Protein AF-A0A2S6G9I6-F1 (afdb_monomer)

Sequence (321 aa):
MTATALDRRDLEFQIREVLADSLLVHNRQTGDALEVIYAAADRMASQPLARAFSLVTRLYSDYVDALAWAREHYQPVSPQPDDEEQSLEPMIADPGVRRSLLSRKAMCEGGLALCLYGADLLTQKNEHPEADQQSEAESLFALLAPIMAGWPAQLFPGDEEAGQRARSSARDLLGRAIWRDQSRGLQRLMHCVQVDLQAAEAEPCQQWVLSLSETLQQAVKVTSSLGKSLVNGDQDQVLANAHNYLRLFGYIVIAWMWLRQANVAARALPGATSEADRDFYLGKLQAARYFFHWELPTVAQDLVLLRNQDDTCLAMQPEWF

Secondary structure (DSSP, 8-state):
-------HHHHHHIIIIIS-SSHHHHHTTT--HHHHHHHHHHHTTSHHHHHHHHHHHHHHHHHHHHHHHHHH-EEES-SS---SS--EEEGGGSHHHHHHHHHHHHHHHHHHHHHHHHHHHHHHHHH-SSHHHHHHHHHHHHHHHHHHHHTGGGG-TT-HHHHHHHHHHHHHIIIIITTHHHHHHHHHHHHHHHHHHHT--SHHHHHHHHHHHHHHHHHHHHHHHHHHHHHHT-HHHHHHTHHHHHHHHHHHHHHHHHHHHHHHHHHHGGG--SHHHHHHHHHHHHHHHHIIIIIGGGHHHHHHHHHHT--HHHH--GGG-

Solvent-accessible surface area (backbone atoms only — not comparable to full-atom values): 16971 Å² total; per-residue (Å²): 132,83,80,71,80,68,60,64,66,60,52,45,45,43,54,63,65,56,47,63,60,70,64,46,73,76,48,57,81,74,68,49,67,64,58,56,51,48,53,40,54,61,62,21,69,46,74,49,50,42,55,23,42,54,49,26,51,49,41,40,44,56,34,53,54,52,52,51,49,26,65,76,37,70,40,64,75,58,96,64,91,84,59,102,69,80,57,72,40,46,38,56,73,39,68,69,48,42,51,54,50,42,52,35,48,36,51,18,56,22,44,43,45,49,47,53,50,50,42,30,27,56,45,36,38,74,65,45,92,49,68,68,58,13,52,51,24,43,34,30,40,54,36,45,42,30,40,50,35,12,40,60,22,63,76,41,82,90,39,64,70,34,44,53,38,20,54,52,22,9,40,42,33,74,73,42,34,50,58,43,80,85,22,46,16,53,55,48,47,51,49,55,50,51,55,54,50,71,63,35,82,48,82,71,49,49,58,48,39,53,58,51,51,52,52,50,53,52,49,55,53,42,50,57,51,49,54,52,40,47,75,74,66,43,48,67,50,56,52,61,41,13,56,41,52,37,50,40,53,29,45,52,52,34,50,49,42,28,50,44,48,30,44,48,28,62,68,46,44,87,70,45,88,45,71,69,50,37,51,50,27,52,50,46,43,51,29,34,50,47,38,64,72,63,52,50,62,59,38,57,58,32,53,51,41,57,65,66,46,53,48,72,80,68,72,57,55,84,91,74,116

pLDDT: mean 88.02, std 14.88, range [29.58, 98.69]

Structure (mmCIF, N/CA/C/O backbone):
data_AF-A0A2S6G9I6-F1
#
_entry.id   AF-A0A2S6G9I6-F1
#
loop_
_atom_site.group_PDB
_atom_site.id
_atom_site.type_symbol
_atom_site.label_atom_id
_atom_site.label_alt_id
_atom_site.label_comp_id
_atom_site.label_asym_id
_atom_site.label_entity_id
_atom_site.label_seq_id
_atom_site.pdbx_PDB_ins_code
_atom_site.Cartn_x
_atom_site.Cartn_y
_atom_site.Cartn_z
_atom_site.occupancy
_atom_site.B_iso_or_equiv
_atom_site.auth_seq_id
_atom_site.auth_comp_id
_atom_site.auth_asym_id
_atom_site.auth_atom_id
_atom_site.pdbx_PDB_model_num
ATOM 1 N N . MET A 1 1 ? 23.320 14.579 5.818 1.00 33.19 1 MET A N 1
ATOM 2 C CA . MET A 1 1 ? 22.111 13.847 5.396 1.00 33.19 1 MET A CA 1
ATOM 3 C C . MET A 1 1 ? 22.198 13.715 3.892 1.00 33.19 1 MET A C 1
ATOM 5 O O . MET A 1 1 ? 22.029 14.708 3.200 1.00 33.19 1 MET A O 1
ATOM 9 N N . THR A 1 2 ? 22.632 12.553 3.411 1.00 29.58 2 THR A N 1
ATOM 10 C CA . THR A 1 2 ? 22.719 12.234 1.984 1.00 29.58 2 THR A CA 1
ATOM 11 C C .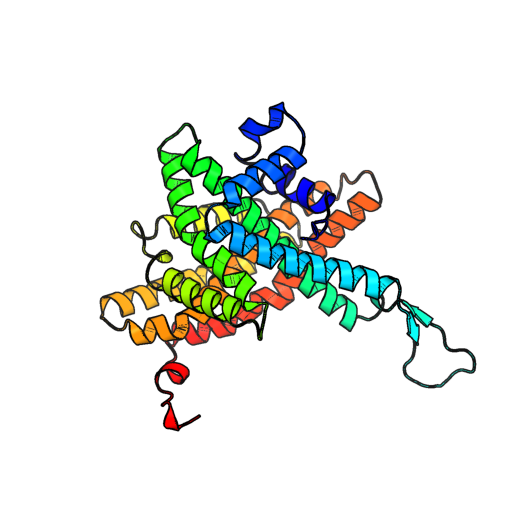 THR A 1 2 ? 21.327 12.374 1.384 1.00 29.58 2 THR A C 1
ATOM 13 O O . THR A 1 2 ? 20.411 11.659 1.778 1.00 29.58 2 THR A O 1
ATOM 16 N N . ALA A 1 3 ? 21.145 13.353 0.500 1.00 37.34 3 ALA A N 1
ATOM 17 C CA . ALA A 1 3 ? 19.953 13.444 -0.322 1.00 37.34 3 ALA A CA 1
ATOM 18 C C . ALA A 1 3 ? 19.967 12.225 -1.248 1.00 37.34 3 ALA A C 1
ATOM 20 O O . ALA A 1 3 ? 20.666 12.211 -2.259 1.00 37.34 3 ALA A O 1
ATOM 21 N N . THR A 1 4 ? 19.287 11.160 -0.837 1.00 53.06 4 THR A N 1
ATOM 22 C CA . THR A 1 4 ? 19.060 9.989 -1.673 1.00 53.06 4 THR A CA 1
ATOM 23 C C . THR A 1 4 ? 18.329 10.458 -2.924 1.00 53.06 4 THR A C 1
ATOM 25 O O . THR A 1 4 ? 17.243 11.035 -2.826 1.00 53.06 4 THR A O 1
ATOM 28 N N . ALA A 1 5 ? 18.938 10.272 -4.093 1.00 63.31 5 ALA A N 1
ATOM 29 C CA . ALA A 1 5 ? 18.341 10.664 -5.358 1.00 63.31 5 ALA A CA 1
ATOM 30 C C . ALA A 1 5 ? 17.182 9.707 -5.666 1.00 63.31 5 ALA A C 1
ATOM 32 O O . ALA A 1 5 ? 17.379 8.638 -6.237 1.00 63.31 5 ALA A O 1
ATOM 33 N N . LEU A 1 6 ? 15.972 10.080 -5.240 1.00 77.12 6 LEU A N 1
ATOM 34 C CA . LEU A 1 6 ? 14.741 9.533 -5.803 1.00 77.12 6 LEU A CA 1
ATOM 35 C C . LEU A 1 6 ? 14.839 9.595 -7.330 1.00 77.12 6 LEU A C 1
ATOM 37 O O . LEU A 1 6 ? 15.365 10.570 -7.877 1.00 77.12 6 LEU A O 1
ATOM 41 N N . ASP A 1 7 ? 14.332 8.572 -8.014 1.00 82.06 7 ASP A N 1
ATOM 42 C CA . ASP A 1 7 ? 14.335 8.583 -9.469 1.00 82.06 7 ASP A CA 1
ATOM 43 C C . ASP A 1 7 ? 13.488 9.768 -9.958 1.00 82.06 7 ASP A C 1
ATOM 45 O O . ASP A 1 7 ? 12.280 9.857 -9.720 1.00 82.06 7 ASP A O 1
ATOM 49 N N . ARG A 1 8 ? 14.154 10.732 -10.603 1.00 81.88 8 ARG A N 1
ATOM 50 C CA . ARG A 1 8 ? 13.527 11.977 -11.058 1.00 81.88 8 ARG A CA 1
ATOM 51 C C . ARG A 1 8 ? 12.368 11.700 -12.008 1.00 81.88 8 ARG A C 1
ATOM 53 O O . ARG A 1 8 ? 11.360 12.398 -11.958 1.00 81.88 8 ARG A O 1
ATOM 60 N N . ARG A 1 9 ? 12.521 10.700 -12.871 1.00 84.50 9 ARG A N 1
ATOM 61 C CA . ARG A 1 9 ? 11.520 10.345 -13.868 1.00 84.50 9 ARG A CA 1
ATOM 62 C C . ARG A 1 9 ? 10.289 9.738 -13.203 1.00 84.50 9 ARG A C 1
ATOM 64 O O . ARG A 1 9 ? 9.175 10.083 -13.583 1.00 84.50 9 ARG A O 1
ATOM 71 N N . ASP A 1 10 ? 10.477 8.887 -12.199 1.00 84.06 10 ASP A N 1
ATOM 72 C CA . ASP A 1 10 ? 9.374 8.371 -11.389 1.00 84.06 10 ASP A CA 1
ATOM 73 C C . ASP A 1 10 ? 8.627 9.501 -10.665 1.00 84.06 10 ASP A C 1
ATOM 75 O O . ASP A 1 10 ? 7.405 9.590 -10.745 1.00 84.06 10 ASP A O 1
ATOM 79 N N . LEU A 1 11 ? 9.352 10.423 -10.028 1.00 82.38 11 LEU A N 1
ATOM 80 C CA . LEU A 1 11 ? 8.748 11.591 -9.380 1.00 82.38 11 LEU A CA 1
ATOM 81 C C . LEU A 1 11 ? 7.944 12.458 -10.355 1.00 82.38 11 LEU A C 1
ATOM 83 O O . LEU A 1 11 ? 6.811 12.832 -10.053 1.00 82.38 11 LEU A O 1
ATOM 87 N N . GLU A 1 12 ? 8.513 12.771 -11.521 1.00 81.50 12 GLU A N 1
ATOM 88 C CA . GLU A 1 12 ? 7.834 13.547 -12.561 1.00 81.50 12 GLU A CA 1
ATOM 89 C C . GLU A 1 12 ? 6.567 12.835 -13.048 1.00 81.50 12 GLU A C 1
ATOM 91 O O . GLU A 1 12 ? 5.519 13.475 -13.131 1.00 81.50 12 GLU A O 1
ATOM 96 N N . PHE A 1 13 ? 6.629 11.522 -13.281 1.00 85.25 13 PHE A N 1
ATOM 97 C CA . PHE A 1 13 ? 5.478 10.701 -13.654 1.00 85.25 13 PHE A CA 1
ATOM 98 C C . PHE A 1 13 ? 4.374 10.726 -12.585 1.00 85.25 13 PHE A C 1
ATOM 100 O O . PHE A 1 13 ? 3.214 11.011 -12.888 1.00 85.25 13 PHE A O 1
ATOM 107 N N . GLN A 1 14 ? 4.725 10.484 -11.319 1.00 82.81 14 GLN A N 1
ATOM 108 C CA . GLN A 1 14 ? 3.767 10.466 -10.209 1.00 82.81 14 GLN A CA 1
ATOM 109 C C . GLN A 1 14 ? 3.071 11.818 -10.051 1.00 82.81 14 GLN A C 1
ATOM 1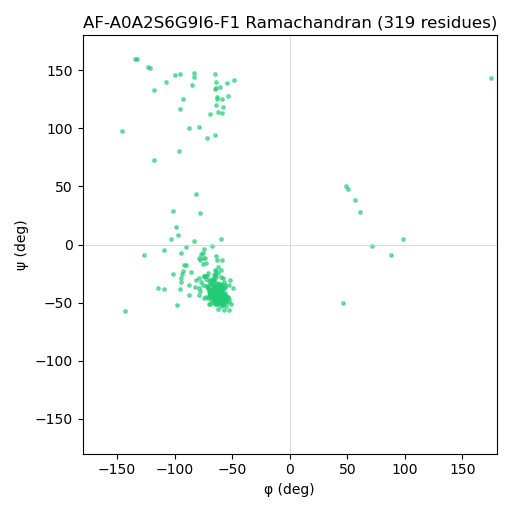11 O O . GLN A 1 14 ? 1.848 11.894 -9.956 1.00 82.81 14 GLN A O 1
ATOM 116 N N . ILE A 1 15 ? 3.851 12.898 -10.045 1.00 77.50 15 ILE A N 1
ATOM 117 C CA . ILE A 1 15 ? 3.332 14.245 -9.825 1.00 77.50 15 ILE A CA 1
ATOM 118 C C . ILE A 1 15 ? 2.479 14.685 -11.016 1.00 77.50 15 ILE A C 1
ATOM 120 O O . ILE A 1 15 ? 1.355 15.136 -10.819 1.00 77.50 15 ILE A O 1
ATOM 124 N N . ARG A 1 16 ? 2.997 14.565 -12.246 1.00 75.62 16 ARG A N 1
ATOM 125 C CA . ARG A 1 16 ? 2.382 15.161 -13.444 1.00 75.62 16 ARG A CA 1
ATOM 126 C C . ARG A 1 16 ? 1.255 14.339 -14.034 1.00 75.62 16 ARG A C 1
ATOM 128 O O . ARG A 1 16 ? 0.301 14.924 -14.540 1.00 75.62 16 ARG A O 1
ATOM 135 N N . GLU A 1 17 ? 1.375 13.020 -13.997 1.00 79.56 17 GLU A N 1
ATOM 136 C CA . GLU A 1 17 ? 0.481 12.140 -14.745 1.00 79.56 17 GLU A CA 1
ATOM 137 C C . GLU A 1 17 ? -0.471 11.369 -13.823 1.00 79.56 17 GLU A C 1
ATOM 139 O O . GLU A 1 17 ? -1.645 11.214 -14.150 1.00 79.56 17 GLU A O 1
ATOM 144 N N . VAL A 1 18 ? -0.001 10.921 -12.653 1.00 77.56 18 VAL A N 1
ATOM 145 C CA . VAL A 1 18 ? -0.791 10.076 -11.733 1.00 77.56 18 VAL A CA 1
ATOM 146 C C . VAL A 1 18 ? -1.647 10.903 -10.772 1.00 77.56 18 VAL A C 1
ATOM 148 O O . VAL A 1 18 ? -2.817 10.588 -10.533 1.00 77.56 18 VAL A O 1
ATOM 151 N N . LEU A 1 19 ? -1.073 11.968 -10.215 1.00 74.25 19 LEU A N 1
ATOM 152 C CA . LEU A 1 19 ? -1.693 12.846 -9.221 1.00 74.25 19 LEU A CA 1
ATOM 153 C C . LEU A 1 19 ? -2.202 14.152 -9.837 1.00 74.25 19 LEU A C 1
ATOM 155 O O . LEU A 1 19 ? -2.243 15.163 -9.155 1.00 74.25 19 LEU A O 1
ATOM 159 N N . ALA A 1 20 ? -2.578 14.140 -11.118 1.00 58.41 20 ALA A N 1
ATOM 160 C CA . ALA A 1 20 ? -2.858 15.322 -11.940 1.00 58.41 20 ALA A CA 1
ATOM 161 C C . ALA A 1 20 ? -3.988 16.273 -11.452 1.00 58.41 20 ALA A C 1
ATOM 163 O O . ALA A 1 20 ? -4.275 17.263 -12.137 1.00 58.41 20 ALA A O 1
ATOM 164 N N . ASP A 1 21 ? -4.572 16.030 -10.276 1.00 57.38 21 ASP A N 1
ATOM 165 C CA . ASP A 1 21 ? -5.510 16.912 -9.582 1.00 57.38 21 ASP A CA 1
ATOM 166 C C . ASP A 1 21 ? -4.806 17.801 -8.537 1.00 57.38 21 ASP A C 1
ATOM 168 O O . ASP A 1 21 ? -3.801 17.427 -7.943 1.00 57.38 21 ASP A O 1
ATOM 172 N N . SER A 1 22 ? -5.336 19.021 -8.375 1.00 51.94 22 SER A N 1
ATOM 173 C CA . SER A 1 22 ? -5.012 20.089 -7.397 1.00 51.94 22 SER A CA 1
ATOM 174 C C . SER A 1 22 ? -3.550 20.487 -7.115 1.00 51.94 22 SER A C 1
ATOM 176 O O . SER A 1 22 ? -3.273 21.684 -7.227 1.00 51.94 22 SER A O 1
ATOM 178 N N . LEU A 1 23 ? -2.601 19.586 -6.820 1.00 46.94 23 LEU A N 1
ATOM 179 C CA . LEU A 1 23 ? -1.172 19.903 -6.584 1.00 46.94 23 LEU A CA 1
ATOM 180 C C . LEU A 1 23 ? -0.564 20.745 -7.708 1.00 46.94 23 LEU A C 1
ATOM 182 O O . LEU A 1 23 ? 0.348 21.544 -7.491 1.00 46.94 23 LEU A O 1
ATOM 186 N N . LEU A 1 24 ? -1.080 20.554 -8.921 1.00 43.50 24 LEU A N 1
ATOM 187 C CA . LEU A 1 24 ? -0.563 21.144 -10.145 1.00 43.50 24 LEU A CA 1
ATOM 188 C C . LEU A 1 24 ? -1.442 22.235 -10.743 1.00 43.50 24 LEU A C 1
ATOM 190 O O . LEU A 1 24 ? -1.030 22.834 -11.729 1.00 43.50 24 LEU A O 1
ATOM 194 N N . VAL A 1 25 ? -2.631 22.534 -10.213 1.00 45.03 25 VAL A N 1
ATOM 195 C CA . VAL A 1 25 ? -3.428 23.641 -10.779 1.00 45.03 25 VAL A CA 1
ATOM 196 C C . VAL A 1 25 ? -2.779 24.991 -10.443 1.00 45.03 25 VAL A C 1
ATOM 198 O O . VAL A 1 25 ? -2.747 25.870 -11.298 1.00 45.03 25 VAL A O 1
ATOM 201 N N . HIS A 1 26 ? -2.179 25.131 -9.254 1.00 43.16 26 HIS A N 1
ATOM 202 C CA . HIS A 1 26 ? -1.449 26.347 -8.860 1.00 43.16 26 HIS A CA 1
ATOM 203 C C . HIS A 1 26 ? 0.034 26.347 -9.285 1.00 43.16 26 HIS A C 1
ATOM 205 O O . HIS A 1 26 ? 0.538 27.386 -9.698 1.00 43.16 26 HIS A O 1
ATOM 211 N N . ASN A 1 27 ? 0.720 25.195 -9.290 1.00 42.16 27 ASN A N 1
ATOM 212 C CA . ASN A 1 27 ? 2.141 25.103 -9.684 1.00 42.16 27 ASN A CA 1
ATOM 213 C C . ASN A 1 27 ? 2.388 24.843 -11.186 1.00 42.16 27 ASN A C 1
ATOM 215 O O . ASN A 1 27 ? 3.532 24.833 -11.636 1.00 42.16 27 ASN A O 1
ATOM 219 N N . ARG A 1 28 ? 1.341 24.683 -12.012 1.00 41.25 28 ARG A N 1
ATOM 220 C CA . ARG A 1 28 ? 1.494 24.627 -13.481 1.00 41.25 28 ARG A CA 1
ATOM 221 C C . ARG A 1 28 ? 2.123 25.895 -14.067 1.00 41.25 28 ARG A C 1
ATOM 223 O O . ARG A 1 28 ? 2.662 25.829 -15.166 1.00 41.25 28 ARG A O 1
ATOM 230 N N . GLN A 1 29 ? 2.049 27.028 -13.363 1.00 42.31 29 GLN A N 1
ATOM 231 C CA . GLN A 1 29 ? 2.603 28.295 -13.843 1.00 42.31 29 GLN A CA 1
ATOM 232 C C . GLN A 1 29 ? 4.137 28.363 -13.771 1.00 42.31 29 GLN A C 1
ATOM 234 O O . GLN A 1 29 ? 4.722 29.058 -14.597 1.00 42.31 29 GLN A O 1
ATOM 239 N N . THR A 1 30 ? 4.796 27.639 -12.855 1.00 46.88 30 THR A N 1
ATOM 240 C CA . THR A 1 30 ? 6.270 27.624 -12.761 1.00 46.88 30 THR A CA 1
ATOM 241 C C . THR A 1 30 ? 6.914 26.479 -13.540 1.00 46.88 30 THR A C 1
ATOM 243 O O . THR A 1 30 ? 8.043 26.610 -14.004 1.00 46.88 30 THR A O 1
ATOM 246 N N . GLY A 1 31 ? 6.191 25.377 -13.767 1.00 46.41 31 GLY A N 1
ATOM 247 C CA . GLY A 1 31 ? 6.611 24.304 -14.676 1.00 46.41 31 GLY A CA 1
ATOM 248 C C . GLY A 1 31 ? 7.779 23.436 -14.185 1.00 46.41 31 GLY A C 1
ATOM 249 O O . GLY A 1 31 ? 8.125 22.468 -14.867 1.00 46.41 31 GLY A O 1
ATOM 250 N N . ASP A 1 32 ? 8.354 23.710 -13.011 1.00 54.59 32 ASP A N 1
ATOM 251 C CA . ASP A 1 32 ? 9.445 22.919 -12.443 1.00 54.59 32 ASP A CA 1
ATOM 252 C C . ASP A 1 32 ? 8.909 21.860 -11.469 1.00 54.59 32 ASP A C 1
ATOM 254 O O . ASP A 1 32 ? 8.321 22.158 -10.429 1.00 54.59 32 ASP A O 1
ATOM 258 N N . ALA A 1 33 ? 9.116 20.585 -11.808 1.00 47.22 33 ALA A N 1
ATOM 259 C CA . ALA A 1 33 ? 8.760 19.471 -10.934 1.00 47.22 33 ALA A CA 1
ATOM 260 C C . ALA A 1 33 ? 9.505 19.541 -9.589 1.00 47.22 33 ALA A C 1
ATOM 262 O O . ALA A 1 33 ? 8.971 19.087 -8.578 1.00 47.22 33 ALA A O 1
ATOM 263 N N . LEU A 1 34 ? 10.696 20.153 -9.556 1.00 49.09 34 LEU A N 1
ATOM 264 C CA . LEU A 1 34 ? 11.479 20.332 -8.336 1.00 49.09 34 LEU A CA 1
ATOM 265 C C . LEU A 1 34 ? 10.815 21.299 -7.355 1.00 49.09 34 LEU A C 1
ATOM 267 O O . LEU A 1 34 ? 10.809 21.009 -6.166 1.00 49.09 34 LEU A O 1
ATOM 271 N N . GLU A 1 35 ? 10.190 22.387 -7.811 1.00 54.81 35 GLU A N 1
ATOM 272 C CA . GLU A 1 35 ? 9.448 23.290 -6.917 1.00 54.81 35 GLU A CA 1
ATOM 273 C C . GLU A 1 35 ? 8.229 22.609 -6.294 1.00 54.81 35 GLU A C 1
ATOM 275 O O . GLU A 1 35 ? 7.942 22.818 -5.119 1.00 54.81 35 GLU A O 1
ATOM 280 N N . VAL A 1 36 ? 7.542 21.740 -7.041 1.00 52.75 36 VAL A N 1
ATOM 281 C CA . VAL A 1 36 ? 6.433 20.935 -6.505 1.00 52.75 36 VAL A CA 1
ATOM 282 C C . VAL A 1 36 ? 6.943 19.943 -5.462 1.00 52.75 36 VAL A C 1
ATOM 284 O O . VAL A 1 36 ? 6.310 19.777 -4.422 1.00 52.75 36 VAL A O 1
ATOM 287 N N . ILE A 1 37 ? 8.103 19.326 -5.704 1.00 51.91 37 ILE A N 1
ATOM 288 C CA . ILE A 1 37 ? 8.776 18.441 -4.745 1.00 51.91 37 ILE A CA 1
ATOM 289 C C . ILE A 1 37 ? 9.200 19.219 -3.491 1.00 51.91 37 ILE A C 1
ATOM 291 O O . ILE A 1 37 ? 8.984 18.723 -2.390 1.00 51.91 37 ILE A O 1
ATOM 295 N N . TYR A 1 38 ? 9.744 20.433 -3.624 1.00 53.56 38 TYR A N 1
ATOM 296 C CA . TYR A 1 38 ? 10.130 21.280 -2.490 1.00 53.56 38 TYR A CA 1
ATOM 297 C C . TYR A 1 38 ? 8.919 21.808 -1.716 1.00 53.56 38 TYR A C 1
ATOM 299 O O . TYR A 1 38 ? 8.917 21.741 -0.494 1.00 53.56 38 TYR A O 1
ATOM 307 N N . ALA A 1 39 ? 7.855 22.243 -2.392 1.00 57.50 39 ALA A N 1
ATOM 308 C CA . ALA A 1 39 ? 6.608 22.651 -1.747 1.00 57.50 39 ALA A CA 1
ATOM 309 C C . ALA A 1 39 ? 5.927 21.467 -1.042 1.00 57.50 39 ALA A C 1
ATOM 311 O O . ALA A 1 39 ? 5.408 21.610 0.066 1.00 57.50 39 ALA A O 1
ATOM 312 N N . ALA A 1 40 ? 5.957 20.276 -1.651 1.00 55.44 40 ALA A N 1
ATOM 313 C CA . ALA A 1 40 ? 5.526 19.045 -1.002 1.00 55.44 40 ALA A CA 1
ATOM 314 C C . ALA A 1 40 ? 6.410 18.730 0.215 1.00 55.44 40 ALA A C 1
ATOM 316 O O . ALA A 1 40 ? 5.866 18.433 1.272 1.00 55.44 40 ALA A O 1
ATOM 317 N N . ALA A 1 41 ? 7.734 18.868 0.112 1.00 53.72 41 ALA A N 1
ATOM 318 C CA . ALA A 1 41 ? 8.679 18.662 1.210 1.00 53.72 41 ALA A CA 1
ATOM 319 C C . ALA A 1 41 ? 8.505 19.669 2.367 1.00 53.72 41 ALA A C 1
ATOM 321 O O . ALA A 1 41 ? 8.555 19.272 3.530 1.00 53.72 41 ALA A O 1
ATOM 322 N N . ASP A 1 42 ? 8.213 20.939 2.085 1.00 55.62 42 ASP A N 1
ATOM 323 C CA . ASP A 1 42 ? 7.888 21.946 3.105 1.00 55.62 42 ASP A CA 1
ATOM 324 C C . ASP A 1 42 ? 6.555 21.623 3.797 1.00 55.62 42 ASP A C 1
ATOM 326 O O . ASP A 1 42 ? 6.438 21.689 5.022 1.00 55.62 42 ASP A O 1
ATOM 330 N N . ARG A 1 43 ? 5.544 21.171 3.043 1.00 58.28 43 ARG A N 1
ATOM 331 C CA . ARG A 1 43 ? 4.247 20.714 3.587 1.00 58.28 43 ARG A CA 1
ATOM 332 C C . ARG A 1 43 ? 4.359 19.380 4.341 1.00 58.28 43 ARG A C 1
ATOM 334 O O . ARG A 1 43 ? 3.580 19.111 5.265 1.00 58.28 43 ARG A O 1
ATOM 341 N N . MET A 1 44 ? 5.367 18.566 4.017 1.00 58.56 44 MET A N 1
ATOM 342 C CA . MET A 1 44 ? 5.742 17.367 4.768 1.00 58.56 44 MET A CA 1
ATOM 343 C C . MET A 1 44 ? 6.222 17.693 6.187 1.00 58.56 44 MET A C 1
ATOM 345 O O . MET A 1 44 ? 6.261 16.779 7.000 1.00 58.56 44 MET A O 1
ATOM 349 N N . ALA A 1 45 ? 6.458 18.960 6.558 1.00 42.88 45 ALA A N 1
ATOM 350 C CA . ALA A 1 45 ? 6.732 19.363 7.942 1.00 42.88 45 ALA A CA 1
ATOM 351 C C . ALA A 1 45 ? 5.609 19.009 8.947 1.00 42.88 45 ALA A C 1
ATOM 353 O O . ALA A 1 45 ? 5.837 19.019 10.161 1.00 42.88 45 ALA A O 1
ATOM 354 N N . SER A 1 46 ? 4.405 18.640 8.485 1.00 55.47 46 SER A N 1
ATOM 355 C CA . SER A 1 46 ? 3.430 17.959 9.346 1.00 55.47 46 SER A CA 1
ATOM 356 C C . SER A 1 46 ? 3.975 16.592 9.807 1.00 55.47 46 SER A C 1
ATOM 358 O O . SER A 1 46 ? 4.357 15.747 8.999 1.00 55.47 46 SER A O 1
ATOM 360 N N . GLN A 1 47 ? 4.015 16.352 11.127 1.00 63.41 47 GLN A N 1
ATOM 361 C CA . GLN A 1 47 ? 4.751 15.217 11.718 1.00 63.41 47 GLN A CA 1
ATOM 362 C C . GLN A 1 47 ? 4.486 13.829 11.087 1.00 63.41 47 GLN A C 1
ATOM 364 O O . GLN A 1 47 ? 5.442 13.057 10.995 1.00 63.41 47 GLN A O 1
ATOM 369 N N . PRO A 1 48 ? 3.259 13.460 10.657 1.00 66.19 48 PRO A N 1
ATOM 370 C CA . PRO A 1 48 ? 3.016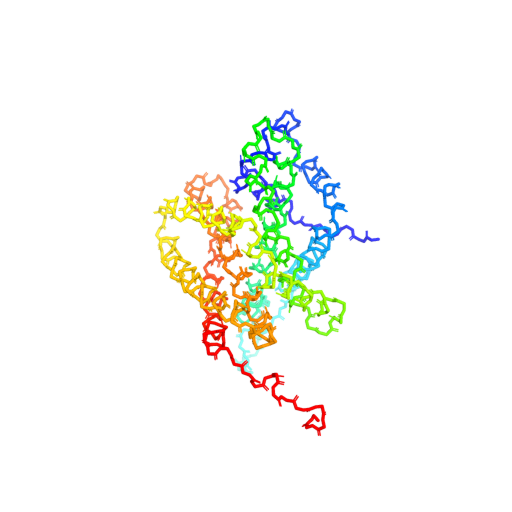 12.151 10.048 1.00 66.19 48 PRO A CA 1
ATOM 371 C C . PRO A 1 48 ? 3.639 11.999 8.655 1.00 66.19 48 PRO A C 1
ATOM 373 O O . PRO A 1 48 ? 4.178 10.936 8.351 1.00 66.19 48 PRO A O 1
ATOM 376 N N . LEU A 1 49 ? 3.596 13.046 7.821 1.00 75.31 49 LEU A N 1
ATOM 377 C CA . LEU A 1 49 ? 3.979 12.948 6.412 1.00 75.31 49 LEU A CA 1
ATOM 378 C C . LEU A 1 49 ? 5.502 12.960 6.229 1.00 75.31 49 LEU A C 1
ATOM 380 O O . LEU A 1 49 ? 6.015 12.103 5.518 1.00 75.31 49 LEU A O 1
ATOM 384 N N . ALA A 1 50 ? 6.245 13.825 6.933 1.00 76.75 50 ALA A N 1
ATOM 385 C CA . ALA A 1 50 ? 7.718 13.780 6.930 1.00 76.75 50 ALA A CA 1
ATOM 386 C C . ALA A 1 50 ? 8.253 12.415 7.371 1.00 76.75 50 ALA A C 1
ATOM 388 O O . ALA A 1 50 ? 9.206 11.884 6.801 1.00 76.75 50 ALA A O 1
ATOM 389 N N . ARG A 1 51 ? 7.632 11.836 8.401 1.00 76.75 51 ARG A N 1
ATOM 390 C CA . ARG A 1 51 ? 8.016 10.530 8.943 1.00 76.75 51 ARG A CA 1
ATOM 391 C C . ARG A 1 51 ? 7.740 9.398 7.960 1.00 76.75 51 ARG A C 1
ATOM 393 O O . ARG A 1 51 ? 8.599 8.537 7.794 1.00 76.75 51 ARG A O 1
ATOM 400 N N . ALA A 1 52 ? 6.571 9.408 7.321 1.00 84.88 52 ALA A N 1
ATOM 401 C CA . ALA A 1 52 ? 6.224 8.465 6.263 1.00 84.88 52 ALA A CA 1
ATOM 402 C C . ALA A 1 52 ? 7.192 8.583 5.079 1.00 84.88 52 ALA A C 1
ATOM 404 O O . ALA A 1 52 ? 7.775 7.589 4.648 1.00 84.88 52 ALA A O 1
ATOM 405 N N . PHE A 1 53 ? 7.431 9.811 4.619 1.00 86.81 53 PHE A N 1
ATOM 406 C CA . PHE A 1 53 ? 8.313 10.098 3.497 1.00 86.81 53 PHE A CA 1
ATOM 407 C C . PHE A 1 53 ? 9.747 9.631 3.761 1.00 86.81 53 PHE A C 1
ATOM 409 O O . PHE A 1 53 ? 10.319 8.956 2.917 1.00 86.81 53 PHE A O 1
ATOM 416 N N . SER A 1 54 ? 10.291 9.884 4.955 1.00 85.31 54 SER A N 1
ATOM 417 C CA . SER A 1 54 ? 11.626 9.411 5.359 1.00 85.31 54 SER A CA 1
ATOM 418 C C . SER A 1 54 ? 11.776 7.881 5.316 1.00 85.31 54 SER A C 1
ATOM 420 O O . SER A 1 54 ? 12.801 7.351 4.890 1.00 85.31 54 SER A O 1
ATOM 422 N N . LEU A 1 55 ? 10.743 7.139 5.727 1.00 90.25 55 LEU A N 1
ATOM 423 C CA . LEU A 1 55 ? 10.749 5.676 5.645 1.00 90.25 55 LEU A CA 1
ATOM 424 C C . LEU A 1 55 ? 10.676 5.194 4.191 1.00 90.25 55 LEU A C 1
ATOM 426 O O . LEU A 1 55 ? 11.388 4.272 3.806 1.00 90.25 55 LEU A O 1
ATOM 430 N N . VAL A 1 56 ? 9.846 5.836 3.372 1.00 91.50 56 VAL A N 1
ATOM 431 C CA . VAL A 1 56 ? 9.711 5.503 1.950 1.00 91.50 56 VAL A CA 1
ATOM 432 C C . VAL A 1 56 ? 10.987 5.824 1.168 1.00 91.50 56 VAL A C 1
ATOM 434 O O . VAL A 1 56 ? 11.397 5.020 0.336 1.00 91.50 56 VAL A O 1
ATOM 437 N N . THR A 1 57 ? 11.656 6.947 1.440 1.00 88.44 57 THR A N 1
ATOM 438 C CA . THR A 1 57 ? 12.919 7.300 0.771 1.00 88.44 57 THR A CA 1
ATOM 439 C C . THR A 1 57 ? 14.046 6.340 1.136 1.00 88.44 57 THR A C 1
ATOM 441 O O . THR A 1 57 ? 14.846 6.008 0.265 1.00 88.44 57 THR A O 1
ATOM 444 N N . ARG A 1 58 ? 14.075 5.824 2.374 1.00 90.62 58 ARG A N 1
ATOM 445 C CA . ARG A 1 58 ? 14.949 4.701 2.757 1.00 90.62 58 ARG A CA 1
ATOM 446 C C . ARG A 1 58 ? 14.683 3.460 1.899 1.00 90.62 58 ARG A C 1
ATOM 448 O O . ARG A 1 58 ? 15.616 2.965 1.280 1.00 90.62 58 ARG A O 1
ATOM 455 N N . LEU A 1 59 ? 13.421 3.018 1.782 1.00 92.25 59 LEU A N 1
ATOM 456 C CA . LEU A 1 59 ? 13.056 1.879 0.915 1.00 92.25 59 LEU A CA 1
ATOM 457 C C . LEU A 1 59 ? 13.475 2.110 -0.543 1.00 92.25 59 LEU A C 1
ATOM 459 O O . LEU A 1 59 ? 13.885 1.179 -1.233 1.00 92.25 59 LEU A O 1
ATOM 463 N N . TYR A 1 60 ? 13.356 3.352 -1.016 1.00 92.62 60 TYR A N 1
ATOM 464 C CA . TYR A 1 60 ? 13.752 3.730 -2.367 1.00 92.62 60 TYR A CA 1
ATOM 465 C C . TYR A 1 60 ? 15.273 3.668 -2.554 1.00 92.62 60 TYR A C 1
ATOM 467 O O . TYR A 1 60 ? 15.725 3.140 -3.567 1.00 92.62 60 TYR A O 1
ATOM 475 N N . SER A 1 61 ? 16.052 4.145 -1.575 1.00 89.88 61 SER A N 1
ATOM 476 C CA . SER A 1 61 ? 17.517 4.001 -1.559 1.00 89.88 61 SER A CA 1
ATOM 477 C C . SER A 1 61 ? 17.906 2.535 -1.673 1.00 89.88 61 SER A C 1
ATOM 479 O O . SER A 1 61 ? 18.617 2.156 -2.597 1.00 89.88 61 SER A O 1
ATOM 481 N N . ASP A 1 62 ? 17.348 1.703 -0.790 1.00 92.44 62 ASP A N 1
ATOM 482 C CA . ASP A 1 62 ? 17.653 0.276 -0.729 1.00 92.44 62 ASP A CA 1
ATOM 483 C C . ASP A 1 62 ? 17.314 -0.428 -2.053 1.00 92.44 62 ASP A C 1
ATOM 485 O O . ASP A 1 62 ? 18.012 -1.349 -2.476 1.00 92.44 62 ASP A O 1
ATOM 489 N N . TYR A 1 63 ? 16.242 -0.003 -2.729 1.00 95.31 63 TYR A N 1
ATOM 490 C CA . TYR A 1 63 ? 15.883 -0.497 -4.057 1.00 95.31 63 TYR A CA 1
ATOM 491 C C . TYR A 1 63 ? 16.910 -0.104 -5.125 1.00 95.31 63 TYR A C 1
ATOM 493 O O . TYR A 1 63 ? 17.344 -0.970 -5.886 1.00 95.31 63 TYR A O 1
ATOM 501 N N . VAL A 1 64 ? 17.281 1.176 -5.195 1.00 92.69 64 VAL A N 1
ATOM 502 C CA . VAL A 1 64 ? 18.231 1.689 -6.194 1.00 92.69 64 VAL A CA 1
ATOM 503 C C . VAL A 1 64 ? 19.599 1.035 -6.014 1.00 92.69 64 VAL A C 1
ATOM 505 O O . VAL A 1 64 ? 20.168 0.548 -6.993 1.00 92.69 64 VAL A O 1
ATOM 508 N N . ASP A 1 65 ? 20.074 0.934 -4.773 1.00 93.56 65 ASP A N 1
ATOM 509 C CA . ASP A 1 65 ? 21.351 0.304 -4.440 1.00 93.56 65 ASP A CA 1
ATOM 510 C C . ASP A 1 65 ? 21.336 -1.193 -4.792 1.00 93.56 65 ASP A C 1
ATOM 512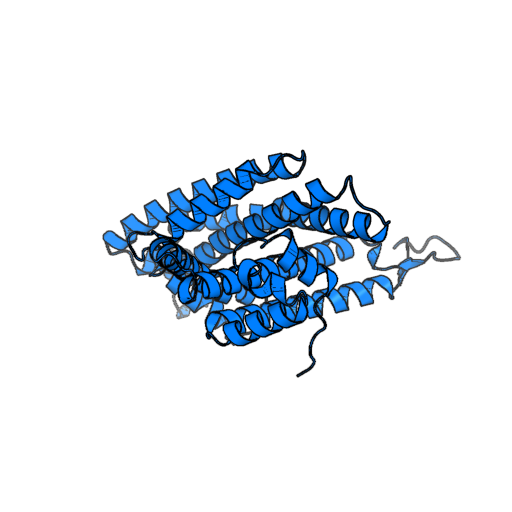 O O . ASP A 1 65 ? 22.255 -1.696 -5.442 1.00 93.56 65 ASP A O 1
ATOM 516 N N . ALA A 1 66 ? 20.256 -1.912 -4.457 1.00 95.50 66 ALA A N 1
ATOM 517 C CA . ALA A 1 66 ? 20.107 -3.324 -4.816 1.00 95.50 66 ALA A CA 1
ATOM 518 C C . ALA A 1 66 ? 20.016 -3.544 -6.336 1.00 95.50 66 ALA A C 1
ATOM 520 O O . ALA A 1 66 ? 20.540 -4.534 -6.850 1.00 95.50 66 ALA A O 1
ATOM 521 N N . LEU A 1 67 ? 19.354 -2.641 -7.066 1.00 95.56 67 LEU A N 1
ATOM 522 C CA . LEU A 1 67 ? 19.238 -2.714 -8.521 1.00 95.56 67 LEU A CA 1
ATOM 523 C C . LEU A 1 67 ? 20.589 -2.478 -9.202 1.00 95.56 67 LEU A C 1
ATOM 525 O O . LEU A 1 67 ? 20.925 -3.207 -10.137 1.00 95.56 67 LEU A O 1
ATOM 529 N N . ALA A 1 68 ? 21.349 -1.479 -8.747 1.00 95.06 68 ALA A N 1
ATOM 530 C CA . ALA A 1 68 ? 22.699 -1.215 -9.234 1.00 95.06 68 ALA A CA 1
ATOM 531 C C . ALA A 1 68 ? 23.601 -2.429 -8.981 1.00 95.06 68 ALA A C 1
ATOM 533 O O . ALA A 1 68 ? 24.170 -2.984 -9.922 1.00 95.06 68 ALA A O 1
ATOM 534 N N . TRP A 1 69 ? 23.605 -2.936 -7.745 1.00 96.25 69 TRP A N 1
ATOM 535 C CA . TRP A 1 69 ? 24.371 -4.121 -7.371 1.00 96.25 69 TRP A CA 1
ATOM 536 C C . TRP A 1 69 ? 24.035 -5.332 -8.254 1.00 96.25 69 TRP A C 1
ATOM 538 O O . TRP A 1 69 ? 24.937 -5.963 -8.803 1.00 96.25 69 TRP A O 1
ATOM 548 N N . ALA A 1 70 ? 22.747 -5.618 -8.473 1.00 97.19 70 ALA A N 1
ATOM 549 C CA . ALA A 1 70 ? 22.310 -6.755 -9.284 1.00 97.19 70 ALA A CA 1
ATOM 550 C C . ALA A 1 70 ? 22.698 -6.646 -10.773 1.00 97.19 70 ALA A C 1
ATOM 552 O O . ALA A 1 70 ? 22.799 -7.663 -11.458 1.00 97.19 70 ALA A O 1
ATOM 553 N N . ARG A 1 71 ? 22.891 -5.430 -11.297 1.00 95.31 71 ARG A N 1
ATOM 554 C CA . ARG A 1 71 ? 23.351 -5.204 -12.678 1.00 95.31 71 ARG A CA 1
ATOM 555 C C . ARG A 1 71 ? 24.864 -5.348 -12.825 1.00 95.31 71 ARG A C 1
ATOM 557 O O . ARG A 1 71 ? 25.328 -5.725 -13.895 1.00 95.31 71 ARG A O 1
ATOM 564 N N . GLU A 1 72 ? 25.610 -5.030 -11.773 1.00 95.94 72 GLU A N 1
ATOM 565 C CA . GLU A 1 72 ? 27.076 -4.972 -11.792 1.00 95.94 72 GLU A CA 1
ATOM 566 C C . GLU A 1 72 ? 27.747 -6.287 -11.369 1.00 95.94 72 GLU A C 1
ATOM 568 O O . GLU A 1 72 ? 28.894 -6.534 -11.737 1.00 95.94 72 GLU A O 1
ATOM 573 N N . HIS A 1 73 ? 27.047 -7.144 -10.623 1.00 95.56 73 HIS A N 1
ATOM 574 C CA . HIS A 1 73 ? 27.579 -8.416 -10.128 1.00 95.56 73 HIS A CA 1
ATOM 575 C C . HIS A 1 73 ? 27.115 -9.585 -10.996 1.00 95.56 73 HIS A C 1
ATOM 577 O O . HIS A 1 73 ? 25.991 -9.579 -11.493 1.00 95.56 73 HIS A O 1
ATOM 583 N N . TYR A 1 74 ? 27.971 -10.597 -11.161 1.00 94.44 74 TYR A N 1
ATOM 584 C CA . TYR A 1 74 ? 27.746 -11.739 -12.051 1.00 94.44 74 TYR A CA 1
ATOM 585 C C . TYR A 1 74 ? 27.778 -13.063 -11.283 1.00 94.44 74 TYR A C 1
ATOM 587 O O . TYR A 1 74 ? 28.461 -13.184 -10.266 1.00 94.44 74 TYR A O 1
ATOM 595 N N . GLN A 1 75 ? 27.049 -14.051 -11.793 1.00 89.44 75 GLN A N 1
ATOM 596 C CA . GLN A 1 75 ? 26.962 -15.411 -11.269 1.00 89.44 75 GLN A CA 1
ATOM 597 C C . GLN A 1 75 ? 27.123 -16.448 -12.394 1.00 89.44 75 GLN A C 1
ATOM 599 O O . GLN A 1 75 ? 26.896 -16.115 -13.559 1.00 89.44 75 GLN A O 1
ATOM 604 N N . PRO A 1 76 ? 27.479 -17.704 -12.078 1.00 87.94 76 PRO A N 1
ATOM 605 C CA . PRO A 1 76 ? 27.454 -18.792 -13.052 1.00 87.94 76 PRO A CA 1
ATOM 606 C C . PRO A 1 76 ? 26.034 -19.082 -13.555 1.00 87.94 76 PRO A C 1
ATOM 608 O O . PRO A 1 76 ? 25.096 -19.120 -12.762 1.00 87.94 76 PRO A O 1
ATOM 611 N N . VAL A 1 77 ? 25.893 -19.355 -14.856 1.00 84.25 77 VAL A N 1
ATOM 612 C CA . VAL A 1 77 ? 24.604 -19.715 -15.486 1.00 84.25 77 VAL A CA 1
ATOM 613 C C . VAL A 1 77 ? 24.088 -21.080 -15.007 1.00 84.25 77 VAL A C 1
ATOM 615 O O . VAL A 1 77 ? 22.882 -21.291 -14.892 1.00 84.25 77 VAL A O 1
ATOM 618 N N . SER A 1 78 ? 24.994 -22.020 -14.717 1.00 78.88 78 SER A N 1
ATOM 619 C CA . SER A 1 78 ? 24.658 -23.339 -14.175 1.00 78.88 78 SER A CA 1
ATOM 620 C C . SER A 1 78 ? 25.294 -23.525 -12.796 1.00 78.88 78 SER A C 1
ATOM 622 O O . SER A 1 78 ? 26.490 -23.272 -12.640 1.00 78.88 78 SER A O 1
ATOM 624 N N . PRO A 1 79 ? 24.538 -24.011 -11.793 1.00 67.94 79 PRO A N 1
ATOM 625 C CA . PRO A 1 79 ? 25.101 -24.401 -10.505 1.00 67.94 79 PRO A CA 1
ATOM 626 C C . PRO A 1 79 ? 25.857 -25.738 -10.576 1.00 67.94 79 PRO A C 1
ATOM 628 O O . PRO A 1 79 ? 26.532 -26.099 -9.612 1.00 67.94 79 PRO A O 1
ATOM 631 N N . GLN A 1 80 ? 25.723 -26.499 -11.673 1.00 70.06 80 GLN A N 1
ATOM 632 C CA . GLN A 1 80 ? 26.465 -27.744 -11.860 1.00 70.06 80 GLN A CA 1
ATOM 633 C C . GLN A 1 80 ? 27.856 -27.463 -12.444 1.00 70.06 80 GLN A C 1
ATOM 635 O O . GLN A 1 80 ? 27.970 -26.660 -13.368 1.00 70.06 80 GLN A O 1
ATOM 640 N N . PRO A 1 81 ? 28.909 -28.130 -11.940 1.00 61.75 81 PRO A N 1
ATOM 641 C CA . PRO A 1 81 ? 30.293 -27.922 -12.366 1.00 61.75 81 PRO A CA 1
ATOM 642 C C . PRO A 1 81 ? 30.634 -28.604 -13.703 1.00 61.75 81 PRO A C 1
ATOM 644 O O . PRO A 1 81 ? 31.789 -28.953 -13.933 1.00 61.75 81 PRO A O 1
ATOM 647 N N . ASP A 1 82 ? 29.650 -28.801 -14.575 1.00 61.94 82 ASP A N 1
ATOM 648 C CA . ASP A 1 82 ? 29.842 -29.460 -15.861 1.00 61.94 82 ASP A CA 1
ATOM 649 C C . ASP A 1 82 ? 30.037 -28.382 -16.930 1.00 61.94 82 ASP A C 1
ATOM 651 O O . ASP A 1 82 ? 29.069 -27.970 -17.558 1.00 61.94 82 ASP A O 1
ATOM 655 N N . ASP A 1 83 ? 31.259 -27.839 -17.018 1.00 57.09 83 ASP A N 1
ATOM 656 C CA . ASP A 1 83 ? 31.930 -27.404 -18.259 1.00 57.09 83 ASP A CA 1
ATOM 657 C C . ASP A 1 83 ? 33.270 -26.700 -17.949 1.00 57.09 83 ASP A C 1
ATOM 659 O O . ASP A 1 83 ? 33.408 -25.965 -16.969 1.00 57.09 83 ASP A O 1
ATOM 663 N N . GLU A 1 84 ? 34.272 -26.917 -18.810 1.00 61.50 84 GLU A N 1
ATOM 664 C CA . GLU A 1 84 ? 35.640 -26.371 -18.701 1.00 61.50 84 GLU A CA 1
ATOM 665 C C . GLU A 1 84 ? 35.714 -24.833 -18.880 1.00 61.50 84 GLU A C 1
ATOM 667 O O . GLU A 1 84 ? 36.780 -24.242 -18.714 1.00 61.50 84 GLU A O 1
ATOM 672 N N . GLU A 1 85 ? 34.583 -24.162 -19.137 1.00 64.06 85 GLU A N 1
ATOM 673 C CA . GLU A 1 85 ? 34.465 -22.703 -19.231 1.00 64.06 85 GLU A CA 1
ATOM 674 C C . GLU A 1 85 ? 33.086 -22.244 -18.698 1.00 64.06 85 GLU A C 1
ATOM 676 O O . GLU A 1 85 ? 32.068 -22.311 -19.386 1.00 64.06 85 GLU A O 1
ATOM 681 N N . GLN A 1 86 ? 33.020 -21.807 -17.433 1.00 71.81 86 GLN A N 1
ATOM 682 C CA . GLN A 1 86 ? 31.759 -21.365 -16.818 1.00 71.81 86 GLN A CA 1
ATOM 683 C C . GLN A 1 86 ? 31.271 -20.050 -17.439 1.00 71.81 86 GLN A C 1
ATOM 685 O O . GLN A 1 86 ? 31.861 -18.988 -17.231 1.00 71.81 86 GLN A O 1
ATOM 690 N N . SER A 1 87 ? 30.149 -20.109 -18.160 1.00 84.19 87 SER A N 1
ATOM 691 C CA . SER A 1 87 ? 29.439 -18.914 -18.616 1.00 84.19 87 SER A CA 1
ATOM 692 C C . SER A 1 87 ? 28.888 -18.129 -17.420 1.00 84.19 87 SER A C 1
ATOM 694 O O . SER A 1 87 ? 28.288 -18.709 -16.508 1.00 84.19 87 SER A O 1
ATOM 696 N N . LEU A 1 88 ? 29.096 -16.809 -17.428 1.00 90.25 88 LEU A N 1
ATOM 697 C CA . LEU A 1 88 ? 28.615 -15.889 -16.401 1.00 90.25 88 LEU A CA 1
ATOM 698 C C . LEU A 1 88 ? 27.456 -15.045 -16.933 1.00 90.25 88 LEU A C 1
ATOM 700 O O . LEU A 1 88 ? 27.509 -14.523 -18.046 1.00 90.25 88 LEU A O 1
ATOM 704 N N . GLU A 1 89 ? 26.451 -14.837 -16.093 1.00 92.44 89 GLU A N 1
ATOM 705 C CA . GLU A 1 89 ? 25.340 -13.921 -16.333 1.00 92.44 89 GLU A CA 1
ATOM 706 C C . GLU A 1 89 ? 25.240 -12.884 -15.206 1.00 92.44 89 GLU A C 1
ATOM 708 O O . GLU A 1 89 ? 25.673 -13.151 -14.082 1.00 92.44 89 GLU A O 1
ATOM 713 N N . PRO A 1 90 ? 24.700 -11.681 -15.466 1.00 95.75 90 PRO A N 1
ATOM 714 C CA . PRO A 1 90 ? 24.493 -10.704 -14.409 1.00 95.75 90 PRO A CA 1
ATOM 715 C C . PRO A 1 90 ? 23.459 -11.223 -13.405 1.00 95.75 90 PRO A C 1
ATOM 717 O O . PRO A 1 90 ? 22.479 -11.865 -13.771 1.00 95.75 90 PRO A O 1
ATOM 720 N N . MET A 1 91 ? 23.625 -10.873 -12.136 1.00 95.88 91 MET A N 1
ATOM 721 C CA . MET A 1 91 ? 22.787 -11.313 -11.019 1.00 95.88 91 MET A CA 1
ATOM 722 C C . MET A 1 91 ? 21.305 -10.949 -11.209 1.00 95.88 91 MET A C 1
ATOM 724 O O . MET A 1 91 ? 20.413 -11.669 -10.773 1.00 95.88 91 MET A O 1
ATOM 728 N N . ILE A 1 92 ? 21.010 -9.860 -11.927 1.00 96.19 92 ILE A N 1
ATOM 729 C CA . ILE A 1 92 ? 19.645 -9.471 -12.314 1.00 96.19 92 ILE A CA 1
ATOM 730 C C . ILE A 1 92 ? 18.953 -10.489 -13.241 1.00 96.19 92 ILE A C 1
ATOM 732 O O . ILE A 1 92 ? 17.743 -10.386 -13.459 1.00 96.19 92 ILE A O 1
ATOM 736 N N . ALA A 1 93 ? 19.677 -11.446 -13.826 1.00 94.12 93 ALA A N 1
ATOM 737 C CA . ALA A 1 93 ? 19.097 -12.544 -14.592 1.00 94.12 93 ALA A CA 1
ATOM 738 C C . ALA A 1 93 ? 18.342 -13.539 -13.694 1.00 94.12 93 ALA A C 1
ATOM 740 O O . ALA A 1 93 ? 17.302 -14.057 -14.115 1.00 94.12 93 ALA A O 1
ATOM 741 N N . ASP A 1 94 ? 18.789 -13.710 -12.445 1.00 94.25 94 ASP A N 1
ATOM 742 C CA . ASP A 1 94 ? 18.212 -14.650 -11.488 1.00 94.25 94 ASP A CA 1
ATOM 743 C C . ASP A 1 94 ? 16.745 -14.308 -11.142 1.00 94.25 94 ASP A C 1
ATOM 745 O O . ASP A 1 94 ? 16.436 -13.185 -10.715 1.00 94.25 94 ASP A O 1
ATOM 749 N N . PRO A 1 95 ? 15.802 -15.261 -11.266 1.00 94.56 95 PRO A N 1
ATOM 750 C CA . PRO A 1 95 ? 14.405 -15.041 -10.900 1.00 94.56 95 PRO A CA 1
ATOM 751 C C . PRO A 1 95 ? 14.192 -14.670 -9.425 1.00 94.56 95 PRO A C 1
ATOM 753 O O . PRO A 1 95 ? 13.290 -13.887 -9.112 1.00 94.56 95 PRO A O 1
ATOM 756 N N . GLY A 1 96 ? 15.006 -15.203 -8.511 1.00 95.31 96 GLY A N 1
ATOM 757 C CA . GLY A 1 96 ? 14.957 -14.885 -7.085 1.00 95.31 96 GLY A CA 1
ATOM 758 C C . GLY A 1 96 ? 15.367 -13.440 -6.800 1.00 95.31 96 GLY A C 1
ATOM 759 O O . GLY A 1 96 ? 14.676 -12.741 -6.047 1.00 95.31 96 GLY A O 1
ATOM 760 N N . VAL A 1 97 ? 16.421 -12.960 -7.462 1.00 96.62 97 VAL A N 1
ATOM 761 C CA . VAL A 1 97 ? 16.869 -11.560 -7.429 1.00 96.62 97 VAL A CA 1
ATOM 762 C C . VAL A 1 97 ? 15.804 -10.651 -8.034 1.00 96.62 97 VAL A C 1
ATOM 764 O O . VAL A 1 97 ? 15.412 -9.671 -7.397 1.00 96.62 97 VAL A O 1
ATOM 767 N N . ARG A 1 98 ? 15.239 -11.002 -9.197 1.00 97.56 98 ARG A N 1
ATOM 768 C CA . ARG A 1 98 ? 14.134 -10.248 -9.823 1.00 97.56 98 ARG A CA 1
ATOM 769 C C . ARG A 1 98 ? 12.916 -10.145 -8.915 1.00 97.56 98 ARG A C 1
ATOM 771 O O . ARG A 1 98 ? 12.353 -9.061 -8.792 1.00 97.56 98 ARG A O 1
ATOM 778 N N . ARG A 1 99 ? 12.527 -11.230 -8.238 1.00 97.56 99 ARG A N 1
ATOM 779 C CA . ARG A 1 99 ? 11.447 -11.211 -7.237 1.00 97.56 99 ARG A CA 1
ATOM 780 C C . ARG A 1 99 ? 11.764 -10.230 -6.107 1.00 97.56 99 ARG A C 1
ATOM 782 O O . ARG A 1 99 ? 10.912 -9.436 -5.724 1.00 97.56 99 ARG A O 1
ATOM 789 N N . SER A 1 100 ? 12.990 -10.268 -5.591 1.00 97.06 100 SER A N 1
ATOM 790 C CA . SER A 1 100 ? 13.429 -9.386 -4.507 1.00 97.06 100 SER A CA 1
ATOM 791 C C . SER A 1 100 ? 13.434 -7.908 -4.930 1.00 97.06 100 SER A C 1
ATOM 793 O O . SER A 1 100 ? 13.000 -7.042 -4.171 1.00 97.06 100 SER A O 1
ATOM 795 N N . LEU A 1 101 ? 13.874 -7.607 -6.154 1.00 98.00 101 LEU A N 1
ATOM 796 C CA . LEU A 1 101 ? 13.827 -6.261 -6.733 1.00 98.00 101 LEU A CA 1
ATOM 797 C C . LEU A 1 101 ? 12.388 -5.797 -6.993 1.00 98.00 101 LEU A C 1
ATOM 799 O O . LEU A 1 101 ? 12.066 -4.652 -6.687 1.00 98.00 101 LEU A O 1
ATOM 803 N N . LEU A 1 102 ? 11.515 -6.676 -7.500 1.00 98.12 102 LEU A N 1
ATOM 804 C CA . LEU A 1 102 ? 10.097 -6.370 -7.713 1.00 98.12 102 LEU A CA 1
ATOM 805 C C . LEU A 1 102 ? 9.391 -6.031 -6.404 1.00 98.12 102 LEU A C 1
ATOM 807 O O . LEU A 1 102 ? 8.662 -5.047 -6.369 1.00 98.12 102 LEU A O 1
ATOM 811 N N . SER A 1 103 ? 9.650 -6.783 -5.331 1.00 97.50 103 SER A N 1
ATOM 812 C CA . SER A 1 103 ? 9.110 -6.469 -4.005 1.00 97.50 103 SER A CA 1
ATOM 813 C C . SER A 1 103 ? 9.543 -5.077 -3.542 1.00 97.50 103 SER A C 1
ATOM 815 O O . SER A 1 103 ? 8.694 -4.243 -3.231 1.00 97.50 103 SER A O 1
ATOM 817 N N . ARG A 1 104 ? 10.846 -4.764 -3.601 1.00 96.81 104 ARG A N 1
ATOM 818 C CA . ARG A 1 104 ? 11.359 -3.439 -3.213 1.00 96.81 104 ARG A CA 1
ATOM 819 C C . ARG A 1 104 ? 10.755 -2.309 -4.048 1.00 96.81 104 ARG A C 1
ATOM 821 O O . ARG A 1 104 ? 10.238 -1.358 -3.469 1.00 96.81 104 ARG A O 1
ATOM 828 N N . LYS A 1 105 ? 10.750 -2.450 -5.380 1.00 97.62 105 LYS A N 1
ATOM 829 C CA . LYS A 1 105 ? 10.133 -1.494 -6.314 1.00 97.62 105 LYS A CA 1
ATOM 830 C C . LYS A 1 105 ? 8.654 -1.273 -5.994 1.00 97.62 105 LYS A C 1
ATOM 832 O O . LYS A 1 105 ? 8.192 -0.137 -5.923 1.00 97.62 105 LYS A O 1
ATOM 837 N N . ALA A 1 106 ? 7.914 -2.363 -5.780 1.00 97.75 106 ALA A N 1
ATOM 838 C CA . ALA A 1 106 ? 6.485 -2.325 -5.496 1.00 97.75 106 ALA A CA 1
ATOM 839 C C . ALA A 1 106 ? 6.176 -1.569 -4.190 1.00 97.75 106 ALA A C 1
ATOM 841 O O . ALA A 1 106 ? 5.223 -0.790 -4.130 1.00 97.75 106 ALA A O 1
ATOM 842 N N . MET A 1 107 ? 7.001 -1.764 -3.158 1.00 96.12 107 MET A N 1
ATOM 843 C CA . MET A 1 107 ? 6.832 -1.101 -1.865 1.00 96.12 107 MET A CA 1
ATOM 844 C C . MET A 1 107 ? 7.243 0.375 -1.901 1.00 96.12 107 MET A C 1
ATOM 846 O O . MET A 1 107 ? 6.497 1.223 -1.408 1.00 96.12 107 MET A O 1
ATOM 850 N N . CYS A 1 108 ? 8.401 0.706 -2.487 1.00 94.44 108 CYS A N 1
ATOM 851 C CA . CYS A 1 108 ? 8.913 2.077 -2.463 1.00 94.44 108 CYS A CA 1
ATOM 852 C C . CYS A 1 108 ? 8.117 3.020 -3.378 1.00 94.44 108 CYS A C 1
ATOM 854 O O . CYS A 1 108 ? 7.722 4.095 -2.932 1.00 94.44 108 CYS A O 1
ATOM 856 N N . GLU A 1 109 ? 7.805 2.622 -4.615 1.00 95.88 109 GLU A N 1
ATOM 857 C CA . GLU A 1 109 ? 7.076 3.486 -5.558 1.00 95.88 109 GLU A CA 1
ATOM 858 C C . GLU A 1 109 ? 5.597 3.624 -5.173 1.00 95.88 109 GLU A C 1
ATOM 860 O O . GLU A 1 109 ? 5.017 4.703 -5.296 1.00 95.88 109 GLU A O 1
ATOM 865 N N . GLY A 1 110 ? 4.986 2.557 -4.644 1.00 95.75 110 GLY A N 1
ATOM 866 C CA . GLY A 1 110 ? 3.631 2.608 -4.092 1.00 95.75 110 GLY A CA 1
ATOM 867 C C . GLY A 1 110 ? 3.545 3.504 -2.851 1.00 95.75 110 GLY A C 1
ATOM 868 O O . GLY A 1 110 ? 2.642 4.336 -2.744 1.00 95.75 110 GLY A O 1
ATOM 869 N N . GLY A 1 111 ? 4.513 3.384 -1.935 1.00 93.38 111 GLY A N 1
ATOM 870 C CA . GLY A 1 111 ? 4.612 4.250 -0.759 1.00 93.38 111 GLY A CA 1
ATOM 871 C C . GLY A 1 111 ? 4.866 5.714 -1.123 1.00 93.38 111 GLY A C 1
ATOM 872 O O . GLY A 1 111 ? 4.287 6.611 -0.509 1.00 93.38 111 GLY A O 1
ATOM 873 N N . LEU A 1 112 ? 5.682 5.969 -2.150 1.00 91.12 112 LEU A N 1
ATOM 874 C CA . LEU A 1 112 ? 5.961 7.317 -2.643 1.00 91.12 112 LEU A CA 1
ATOM 875 C C . LEU A 1 112 ? 4.705 7.959 -3.230 1.00 91.12 112 LEU A C 1
ATOM 877 O O . LEU A 1 112 ? 4.384 9.090 -2.867 1.00 91.12 112 LEU A O 1
ATOM 881 N N . ALA A 1 113 ? 3.961 7.221 -4.057 1.00 92.44 113 ALA A N 1
ATOM 882 C CA . ALA A 1 113 ? 2.680 7.669 -4.595 1.00 92.44 113 ALA A CA 1
ATOM 883 C C . ALA A 1 113 ? 1.703 8.074 -3.480 1.00 92.44 113 ALA A C 1
ATOM 885 O O . ALA A 1 113 ? 1.092 9.139 -3.550 1.00 92.44 113 ALA A O 1
ATOM 886 N N . LEU A 1 114 ? 1.614 7.274 -2.411 1.00 93.31 114 LEU A N 1
ATOM 887 C CA . LEU A 1 114 ? 0.765 7.589 -1.265 1.00 93.31 114 LEU A CA 1
ATOM 888 C C . LEU A 1 114 ? 1.230 8.855 -0.520 1.00 93.31 114 LEU A C 1
ATOM 890 O O . LEU A 1 114 ? 0.401 9.693 -0.173 1.00 93.31 114 LEU A O 1
ATOM 894 N N . CYS A 1 115 ? 2.534 9.027 -0.289 1.00 88.94 115 CYS A N 1
ATOM 895 C CA . CYS A 1 115 ? 3.070 10.241 0.340 1.00 88.94 115 CYS A CA 1
ATOM 896 C C . CYS A 1 115 ? 2.779 11.497 -0.494 1.00 88.94 115 CYS A C 1
ATOM 898 O O . CYS A 1 115 ? 2.391 12.530 0.052 1.00 88.94 115 CYS A O 1
ATOM 900 N N . LEU A 1 116 ? 2.940 11.410 -1.815 1.00 86.75 116 LEU A N 1
ATOM 901 C CA . LEU A 1 116 ? 2.645 12.512 -2.727 1.00 86.75 116 LEU A CA 1
ATOM 902 C C . LEU A 1 116 ? 1.137 12.813 -2.773 1.00 86.75 116 LEU A C 1
ATOM 904 O O . LEU A 1 116 ? 0.748 13.977 -2.717 1.00 86.75 116 LEU A O 1
ATOM 908 N N . TYR A 1 117 ? 0.282 11.787 -2.761 1.00 89.88 117 TYR A N 1
ATOM 909 C CA . TYR A 1 117 ? -1.166 11.967 -2.630 1.00 89.88 117 TYR A CA 1
ATOM 910 C C . TYR A 1 117 ? -1.551 12.612 -1.288 1.00 89.88 117 TYR A C 1
ATOM 912 O O . TYR A 1 117 ? -2.390 13.506 -1.230 1.00 89.88 117 TYR A O 1
ATOM 920 N N . GLY A 1 118 ? -0.894 12.229 -0.191 1.00 88.75 118 GLY A N 1
ATOM 921 C CA . GLY A 1 118 ? -1.064 12.882 1.108 1.00 88.75 118 GLY A CA 1
ATOM 922 C C . GLY A 1 118 ? -0.669 14.363 1.091 1.00 88.75 118 GLY A C 1
ATOM 923 O O . GLY A 1 118 ? -1.358 15.186 1.696 1.00 88.75 118 GLY A O 1
ATOM 924 N N . ALA A 1 119 ? 0.407 14.719 0.382 1.00 83.31 119 ALA A N 1
ATOM 925 C CA . ALA A 1 119 ? 0.825 16.110 0.191 1.00 83.31 119 ALA A CA 1
ATOM 926 C C . ALA A 1 119 ? -0.202 16.923 -0.623 1.00 83.31 119 ALA A C 1
ATOM 928 O O . ALA A 1 119 ? -0.441 18.098 -0.322 1.00 83.31 119 ALA A O 1
ATOM 929 N N . ASP A 1 120 ? -0.844 16.295 -1.611 1.00 83.81 120 ASP A N 1
ATOM 930 C CA . ASP A 1 120 ? -1.951 16.891 -2.361 1.00 83.81 120 ASP A CA 1
ATOM 931 C C . ASP A 1 120 ? -3.145 17.200 -1.470 1.00 83.81 120 ASP A C 1
ATOM 933 O O . ASP A 1 120 ? -3.594 18.342 -1.405 1.00 83.81 120 ASP A O 1
ATOM 937 N N . LEU A 1 121 ? -3.589 16.227 -0.678 1.00 86.62 121 LEU A N 1
ATOM 938 C CA . LEU A 1 121 ? -4.700 16.431 0.248 1.00 86.62 121 LEU A CA 1
ATOM 939 C C . LEU A 1 121 ? -4.410 17.513 1.296 1.00 86.62 121 LEU A C 1
ATOM 941 O O . LEU A 1 121 ? -5.317 18.251 1.676 1.00 86.62 121 LEU A O 1
ATOM 945 N N . LEU A 1 122 ? -3.156 17.651 1.750 1.00 83.00 122 LEU A N 1
ATOM 946 C CA . LEU A 1 122 ? -2.755 18.765 2.620 1.00 83.00 122 LEU A CA 1
ATOM 947 C C . LEU A 1 122 ? -2.908 20.121 1.934 1.00 83.00 122 LEU A C 1
ATOM 949 O O . LEU A 1 122 ? -3.276 21.095 2.584 1.00 83.00 122 LEU A O 1
ATOM 953 N N . THR A 1 123 ? -2.614 20.180 0.640 1.00 79.50 123 THR A N 1
ATOM 954 C CA . THR A 1 123 ? -2.769 21.396 -0.156 1.00 79.50 123 THR A CA 1
ATOM 955 C C . THR A 1 123 ? -4.253 21.695 -0.336 1.00 79.50 123 THR A C 1
ATOM 957 O O . THR A 1 123 ? -4.706 22.773 0.035 1.00 79.50 123 THR A O 1
ATOM 960 N N . GLN A 1 124 ? -5.038 20.715 -0.789 1.00 83.31 124 GLN A N 1
ATOM 961 C CA . GLN A 1 124 ? -6.483 20.854 -0.964 1.00 83.31 124 GLN A CA 1
ATOM 962 C C . GLN A 1 124 ? -7.180 21.307 0.324 1.00 83.31 124 GLN A C 1
ATOM 964 O O . GLN A 1 124 ? -7.911 22.291 0.312 1.00 83.31 124 GLN A O 1
ATOM 969 N N . LYS A 1 125 ? -6.919 20.660 1.464 1.00 85.44 125 LYS A N 1
ATOM 970 C CA . LYS A 1 125 ? -7.608 21.018 2.713 1.00 85.44 125 LYS A CA 1
ATOM 971 C C . LYS A 1 125 ? -7.287 22.440 3.203 1.00 85.44 125 LYS A C 1
ATOM 973 O O . LYS A 1 125 ? -8.094 23.022 3.915 1.00 85.44 125 LYS A O 1
ATOM 978 N N . ASN A 1 126 ? -6.103 22.967 2.875 1.00 83.94 126 ASN A N 1
ATOM 979 C CA . ASN A 1 126 ? -5.637 24.271 3.354 1.00 83.94 126 ASN A CA 1
ATOM 980 C C . ASN A 1 126 ? -5.955 25.406 2.369 1.00 83.94 126 ASN A C 1
ATOM 982 O O . ASN A 1 126 ? -6.135 26.546 2.788 1.00 83.94 126 ASN A O 1
ATOM 986 N N . GLU A 1 127 ? -5.962 25.108 1.068 1.00 82.94 127 GLU A N 1
ATOM 987 C CA . GLU A 1 127 ? -5.897 26.112 -0.001 1.00 82.94 127 GLU A CA 1
ATOM 988 C C . GLU A 1 127 ? -7.038 25.984 -1.027 1.00 82.94 127 GLU A C 1
ATOM 990 O O . GLU A 1 127 ? -7.199 26.878 -1.855 1.00 82.94 127 GLU A O 1
ATOM 995 N N . HIS A 1 128 ? -7.857 24.919 -1.007 1.00 82.56 128 HIS A N 1
ATOM 996 C CA . HIS A 1 128 ? -8.928 24.758 -2.001 1.00 82.56 128 HIS A CA 1
ATOM 997 C C . HIS A 1 128 ? -9.983 25.878 -1.868 1.00 82.56 128 HIS A C 1
ATOM 999 O O . HIS A 1 128 ? -10.401 26.174 -0.751 1.00 82.56 128 HIS A O 1
ATOM 1005 N N . PRO A 1 129 ? -10.444 26.511 -2.966 1.00 83.00 129 PRO A N 1
ATOM 1006 C CA . PRO A 1 129 ? -11.345 27.669 -2.896 1.00 83.00 129 PRO A CA 1
ATOM 1007 C C . PRO A 1 129 ? -12.739 27.339 -2.341 1.00 83.00 129 PRO A C 1
ATOM 1009 O O . PRO A 1 129 ? -13.382 28.183 -1.722 1.00 83.00 129 PRO A O 1
ATOM 1012 N N . GLU A 1 130 ? -13.217 26.117 -2.572 1.00 88.00 130 GLU A N 1
ATOM 1013 C CA . GLU A 1 130 ? -14.515 25.636 -2.088 1.00 88.00 130 GLU A CA 1
ATOM 1014 C C . GLU A 1 130 ? -14.380 24.924 -0.736 1.00 88.00 130 GLU A C 1
ATOM 1016 O O . GLU A 1 130 ? -13.641 23.943 -0.623 1.00 88.00 130 GLU A O 1
ATOM 1021 N N . ALA A 1 131 ? -15.141 25.378 0.266 1.00 91.94 131 ALA A N 1
ATOM 1022 C CA . ALA A 1 131 ? -15.105 24.845 1.632 1.00 91.94 131 ALA A CA 1
ATOM 1023 C C . ALA A 1 131 ? -15.513 23.362 1.724 1.00 91.94 131 ALA A C 1
ATOM 1025 O O . ALA A 1 131 ? -14.962 22.614 2.533 1.00 91.94 131 ALA A O 1
ATOM 1026 N N . ASP A 1 132 ? -16.441 22.913 0.876 1.00 90.12 132 ASP A N 1
ATOM 1027 C CA . ASP A 1 132 ? -16.876 21.513 0.863 1.00 90.12 132 ASP A CA 1
ATOM 1028 C C . ASP A 1 132 ? -15.732 20.582 0.447 1.00 90.12 132 ASP A C 1
ATOM 1030 O O . ASP A 1 132 ? -15.467 19.586 1.122 1.00 90.12 132 ASP A O 1
ATOM 1034 N N . GLN A 1 133 ? -14.983 20.957 -0.592 1.00 88.19 133 GLN A N 1
ATOM 1035 C CA . GLN A 1 133 ? -13.806 20.217 -1.053 1.00 88.19 133 GLN A CA 1
ATOM 1036 C C . GLN A 1 133 ? -12.663 20.259 -0.028 1.00 88.19 133 GLN A C 1
ATOM 1038 O O . GLN A 1 133 ? -12.000 19.244 0.187 1.00 88.19 133 GLN A O 1
ATOM 1043 N N . GLN A 1 134 ? -12.464 21.385 0.675 1.00 90.00 134 GLN A N 1
ATOM 1044 C CA . GLN A 1 134 ? -11.514 21.445 1.796 1.00 90.00 134 GLN A CA 1
ATOM 1045 C C . GLN A 1 134 ? -11.871 20.422 2.883 1.00 90.00 134 GLN A C 1
ATOM 1047 O O . GLN A 1 134 ? -11.012 19.671 3.348 1.00 90.00 134 GLN A O 1
ATOM 1052 N N . SER A 1 135 ? -13.151 20.360 3.260 1.00 92.75 135 SER A N 1
ATOM 1053 C CA . SER A 1 135 ? -13.661 19.440 4.280 1.00 92.75 135 SER A CA 1
ATOM 1054 C C . SER A 1 135 ? -13.551 17.970 3.853 1.00 92.75 135 SER A C 1
ATOM 1056 O O . SER A 1 135 ? -13.227 17.099 4.669 1.00 92.75 135 SER A O 1
ATOM 1058 N N . GLU A 1 136 ? -13.780 17.671 2.572 1.00 92.88 136 GLU A N 1
ATOM 1059 C CA . GLU A 1 136 ? -13.571 16.332 2.013 1.00 92.88 136 GLU A CA 1
ATOM 1060 C C . GLU A 1 136 ? -12.095 15.921 2.030 1.00 92.88 136 GLU A C 1
ATOM 1062 O O . GLU A 1 136 ? -11.776 14.811 2.471 1.00 92.88 136 GLU A O 1
ATOM 1067 N N . ALA A 1 137 ? -11.194 16.816 1.618 1.00 91.25 137 ALA A N 1
ATOM 1068 C CA . ALA A 1 137 ? -9.755 16.584 1.657 1.00 91.25 137 ALA A CA 1
ATOM 1069 C C . ALA A 1 137 ? -9.241 16.406 3.093 1.00 91.25 137 ALA A C 1
ATOM 1071 O O . ALA A 1 137 ? -8.436 15.510 3.351 1.00 91.25 137 ALA A O 1
ATOM 1072 N N . GLU A 1 138 ? -9.742 17.195 4.050 1.00 93.75 138 GLU A N 1
ATOM 1073 C CA . GLU A 1 138 ? -9.421 17.030 5.470 1.00 93.75 138 GLU A CA 1
ATOM 1074 C C . GLU A 1 138 ? -9.850 15.651 5.979 1.00 93.75 138 GLU A C 1
ATOM 1076 O O . GLU A 1 138 ? -9.054 14.950 6.610 1.00 93.75 138 GLU A O 1
ATOM 1081 N N . SER A 1 139 ? -11.085 15.245 5.675 1.00 95.69 139 SER A N 1
ATOM 1082 C CA . SER A 1 139 ? -11.643 13.962 6.113 1.00 95.69 139 SER A CA 1
ATOM 1083 C C . SER A 1 139 ? -10.835 12.784 5.565 1.00 95.69 139 SER A C 1
ATOM 1085 O O . SER A 1 139 ? -10.510 11.850 6.304 1.00 95.69 139 SER A O 1
ATOM 1087 N N . LEU A 1 140 ? -10.475 12.827 4.278 1.00 96.50 140 LEU A N 1
ATOM 1088 C CA . LEU A 1 140 ? -9.665 11.781 3.658 1.00 96.50 140 LEU A CA 1
ATOM 1089 C C . LEU A 1 140 ? -8.229 11.781 4.195 1.00 96.50 140 LEU A C 1
ATOM 1091 O O . LEU A 1 140 ? -7.699 10.720 4.523 1.00 96.50 140 LEU A O 1
ATOM 1095 N N . PHE A 1 141 ? -7.608 12.953 4.352 1.00 93.75 141 PHE A N 1
ATOM 1096 C CA . PHE A 1 141 ? -6.267 13.054 4.927 1.00 93.75 141 PHE A CA 1
ATOM 1097 C C . PHE A 1 141 ? -6.224 12.502 6.355 1.00 93.75 141 PHE A C 1
ATOM 1099 O O . PHE A 1 141 ? -5.299 11.770 6.703 1.00 93.75 141 PHE A O 1
ATOM 1106 N N . ALA A 1 142 ? -7.229 12.811 7.179 1.00 94.25 142 ALA A N 1
ATOM 1107 C CA . ALA A 1 142 ? -7.319 12.312 8.548 1.00 94.25 142 ALA A CA 1
ATOM 1108 C C . ALA A 1 142 ? -7.375 10.776 8.609 1.00 94.25 142 ALA A C 1
ATOM 1110 O O . ALA A 1 142 ? -6.768 10.187 9.503 1.00 94.25 142 ALA A O 1
ATOM 1111 N N . LEU A 1 143 ? -8.045 10.130 7.647 1.00 97.12 143 LEU A N 1
ATOM 1112 C CA . LEU A 1 143 ? -8.053 8.673 7.516 1.00 97.12 143 LEU A CA 1
ATOM 1113 C C . LEU A 1 143 ? -6.700 8.121 7.040 1.00 97.12 143 LEU A C 1
ATOM 1115 O O . LEU A 1 143 ? -6.208 7.131 7.581 1.00 97.12 143 LEU A O 1
ATOM 1119 N N . LEU A 1 144 ? -6.102 8.736 6.016 1.00 96.50 144 LEU A N 1
ATOM 1120 C CA . LEU A 1 144 ? -4.868 8.235 5.409 1.00 96.50 144 LEU A CA 1
ATOM 1121 C C . LEU A 1 144 ? -3.631 8.485 6.277 1.00 96.50 144 LEU A C 1
ATOM 1123 O O . LEU A 1 144 ? -2.682 7.714 6.198 1.00 96.50 144 LEU A O 1
ATOM 1127 N N . ALA A 1 145 ? -3.621 9.512 7.127 1.00 93.25 145 ALA A N 1
ATOM 1128 C CA . ALA A 1 145 ? -2.475 9.866 7.966 1.00 93.25 145 ALA A CA 1
ATOM 1129 C C . ALA A 1 145 ? -1.895 8.694 8.791 1.00 93.25 145 ALA A C 1
ATOM 1131 O O . ALA A 1 145 ? -0.686 8.456 8.694 1.00 93.25 145 ALA A O 1
ATOM 1132 N N . PRO A 1 146 ? -2.685 7.920 9.565 1.00 95.69 146 PRO A N 1
ATOM 1133 C CA . PRO A 1 146 ? -2.155 6.748 10.260 1.00 95.69 146 PRO A CA 1
ATOM 1134 C C . PRO A 1 146 ? -1.706 5.633 9.302 1.00 95.69 146 PRO A C 1
ATOM 1136 O O . PRO A 1 146 ? -0.741 4.939 9.611 1.00 95.69 146 PRO A O 1
ATOM 1139 N N . ILE A 1 147 ? -2.324 5.482 8.126 1.00 97.12 147 ILE A N 1
ATOM 1140 C CA . ILE A 1 147 ? -1.882 4.510 7.112 1.00 97.12 147 ILE A CA 1
ATOM 1141 C C . ILE A 1 147 ? -0.505 4.906 6.567 1.00 97.12 147 ILE A C 1
ATOM 1143 O O . ILE A 1 147 ? 0.411 4.089 6.569 1.00 97.12 147 ILE A O 1
ATOM 1147 N N . MET A 1 148 ? -0.328 6.174 6.189 1.00 93.62 148 MET A N 1
ATOM 1148 C CA . MET A 1 148 ? 0.938 6.722 5.693 1.00 93.62 148 MET A CA 1
ATOM 1149 C C . MET A 1 148 ? 2.068 6.572 6.707 1.00 93.62 148 MET A C 1
ATOM 1151 O O . MET A 1 148 ? 3.169 6.168 6.353 1.00 93.62 148 MET A O 1
ATOM 1155 N N . ALA A 1 149 ? 1.807 6.883 7.977 1.00 91.56 149 ALA A N 1
ATOM 1156 C CA . ALA A 1 149 ? 2.824 6.792 9.018 1.00 91.56 149 ALA A CA 1
ATOM 1157 C C . ALA A 1 149 ? 3.117 5.343 9.442 1.00 91.56 149 ALA A C 1
ATOM 1159 O O . ALA A 1 149 ? 4.253 5.025 9.799 1.00 91.56 149 ALA A O 1
ATOM 1160 N N . GLY A 1 150 ? 2.094 4.486 9.441 1.00 94.62 150 GLY A N 1
ATOM 1161 C CA . GLY A 1 150 ? 2.151 3.157 10.035 1.00 94.62 150 GLY A CA 1
ATOM 1162 C C . GLY A 1 150 ? 2.491 2.034 9.063 1.00 94.62 150 GLY A C 1
ATOM 1163 O O . GLY A 1 150 ? 3.201 1.111 9.448 1.00 94.62 150 GLY A O 1
ATOM 1164 N N . TRP A 1 151 ? 1.997 2.068 7.824 1.00 95.75 151 TRP A N 1
ATOM 1165 C CA . TRP A 1 151 ? 2.244 1.007 6.841 1.00 95.75 151 TRP A CA 1
ATOM 1166 C C . TRP A 1 151 ? 3.728 0.849 6.474 1.00 95.75 151 TRP A C 1
ATOM 1168 O O . TRP A 1 151 ? 4.256 -0.241 6.698 1.00 95.75 151 TRP A O 1
ATOM 1178 N N . PRO A 1 152 ? 4.455 1.892 6.016 1.00 94.56 152 PRO A N 1
ATOM 1179 C CA . PRO A 1 152 ? 5.857 1.722 5.633 1.00 94.56 152 PRO A CA 1
ATOM 1180 C C . PRO A 1 152 ? 6.743 1.378 6.836 1.00 94.56 152 PRO A C 1
ATOM 1182 O O . PRO A 1 152 ? 7.760 0.713 6.683 1.00 94.56 152 PRO A O 1
ATOM 1185 N N . ALA A 1 153 ? 6.347 1.771 8.051 1.00 94.06 153 ALA A N 1
ATOM 1186 C CA . ALA A 1 153 ? 7.079 1.452 9.272 1.00 94.06 153 ALA A CA 1
ATOM 1187 C C . ALA A 1 153 ? 7.115 -0.061 9.573 1.00 94.06 153 ALA A C 1
ATOM 1189 O O . ALA A 1 153 ? 8.072 -0.544 10.168 1.00 94.06 153 ALA A O 1
ATOM 1190 N N . GLN A 1 154 ? 6.120 -0.826 9.115 1.00 93.81 154 GLN A N 1
ATOM 1191 C CA . GLN A 1 154 ? 6.086 -2.287 9.273 1.00 93.81 154 GLN A CA 1
ATOM 1192 C C . GLN A 1 154 ? 7.090 -3.015 8.376 1.00 93.81 154 GLN A C 1
ATOM 1194 O O . GLN A 1 154 ? 7.380 -4.184 8.610 1.00 93.81 154 GLN A O 1
ATOM 1199 N N . LEU A 1 155 ? 7.617 -2.335 7.355 1.00 93.88 155 LEU A N 1
ATOM 1200 C CA . LEU A 1 155 ? 8.566 -2.903 6.398 1.00 93.88 155 LEU A CA 1
ATOM 1201 C C . LEU A 1 155 ? 10.015 -2.880 6.915 1.00 93.88 155 LEU A C 1
ATOM 1203 O O . LEU A 1 155 ? 10.921 -3.308 6.207 1.00 93.88 155 LEU A O 1
ATOM 1207 N N . PHE A 1 156 ? 10.234 -2.416 8.150 1.00 92.88 156 PHE A N 1
ATOM 1208 C CA . PHE A 1 156 ? 11.540 -2.353 8.806 1.00 92.88 156 PHE A CA 1
ATOM 1209 C C . PHE A 1 156 ? 11.573 -3.229 10.067 1.00 92.88 156 PHE A C 1
ATOM 1211 O O . PHE A 1 156 ? 11.554 -2.711 11.187 1.00 92.88 156 PHE A O 1
ATOM 1218 N N . PRO A 1 157 ? 11.600 -4.566 9.919 1.00 86.81 157 PRO A N 1
ATOM 1219 C CA . PRO A 1 157 ? 11.732 -5.454 11.066 1.00 86.81 157 PRO A CA 1
ATOM 1220 C C . PRO A 1 157 ? 13.051 -5.177 11.806 1.00 86.81 157 PRO A C 1
ATOM 1222 O O . PRO A 1 157 ? 14.098 -5.016 11.185 1.00 86.81 157 PRO A O 1
ATOM 1225 N N . GLY A 1 158 ? 12.993 -5.115 13.138 1.00 90.06 158 GLY A N 1
ATOM 1226 C CA . GLY A 1 158 ? 14.147 -4.813 13.997 1.00 90.06 158 GLY A CA 1
ATOM 1227 C C . GLY A 1 158 ? 14.392 -3.322 14.272 1.00 90.06 158 GLY A C 1
ATOM 1228 O O . GLY A 1 158 ? 15.192 -3.000 15.146 1.00 90.06 158 GLY A O 1
ATOM 1229 N N . ASP A 1 159 ? 13.691 -2.408 13.593 1.00 93.50 159 ASP A N 1
ATOM 1230 C CA . ASP A 1 159 ? 13.689 -0.975 13.917 1.00 93.50 159 ASP A CA 1
ATOM 1231 C C . ASP A 1 159 ? 12.593 -0.699 14.963 1.00 93.50 159 ASP A C 1
ATOM 1233 O O . ASP A 1 159 ? 11.404 -0.641 14.644 1.00 93.50 159 ASP A O 1
ATOM 1237 N N . GLU A 1 160 ? 12.977 -0.572 16.238 1.00 92.62 160 GLU A N 1
ATOM 1238 C CA . GLU A 1 160 ? 12.020 -0.401 17.345 1.00 92.62 160 GLU A CA 1
ATOM 1239 C C . GLU A 1 160 ? 11.206 0.893 17.253 1.00 92.62 160 GLU A C 1
ATOM 1241 O O . GLU A 1 160 ? 10.027 0.919 17.624 1.00 92.62 160 GLU A O 1
ATOM 1246 N N . GLU A 1 161 ? 11.792 1.972 16.727 1.00 90.06 161 GLU A N 1
ATOM 1247 C CA . GLU A 1 161 ? 11.066 3.230 16.558 1.00 90.06 161 GLU A CA 1
ATOM 1248 C C . GLU A 1 161 ? 9.994 3.086 15.469 1.00 90.06 161 GLU A C 1
ATOM 1250 O O . GLU A 1 161 ? 8.841 3.500 15.659 1.00 90.06 161 GLU A O 1
ATOM 1255 N N . ALA A 1 162 ? 10.344 2.448 14.347 1.00 90.75 162 ALA A N 1
ATOM 1256 C CA . ALA A 1 162 ? 9.392 2.120 13.293 1.00 90.75 162 ALA A CA 1
ATOM 1257 C C . ALA A 1 162 ? 8.310 1.147 13.798 1.00 90.75 162 ALA A C 1
ATOM 1259 O O . ALA A 1 162 ? 7.117 1.387 13.594 1.00 90.75 162 ALA A O 1
ATOM 1260 N N . GLY A 1 163 ? 8.693 0.113 14.549 1.00 93.19 163 GLY A N 1
ATOM 1261 C CA . GLY A 1 163 ? 7.765 -0.833 15.166 1.00 93.19 163 GLY A CA 1
ATOM 1262 C C . GLY A 1 163 ? 6.769 -0.148 16.105 1.00 93.19 163 GLY A C 1
ATOM 1263 O O . GLY A 1 163 ? 5.559 -0.378 16.018 1.00 93.19 163 GLY A O 1
ATOM 1264 N N . GLN A 1 164 ? 7.240 0.762 16.961 1.00 92.81 164 GLN A N 1
ATOM 1265 C CA . GLN A 1 164 ? 6.371 1.522 17.859 1.00 92.81 164 GLN A CA 1
ATOM 1266 C C . GLN A 1 164 ? 5.407 2.435 17.100 1.00 92.81 164 GLN A C 1
ATOM 1268 O O . GLN A 1 164 ? 4.242 2.567 17.487 1.00 92.81 164 GLN A O 1
ATOM 1273 N N . ARG A 1 165 ? 5.867 3.035 16.001 1.00 91.88 165 ARG A N 1
ATOM 1274 C CA . ARG A 1 165 ? 5.036 3.855 15.117 1.00 91.88 165 ARG A CA 1
ATOM 1275 C C . ARG A 1 165 ? 3.955 3.033 14.429 1.00 91.88 165 ARG A C 1
ATOM 1277 O O . ARG A 1 165 ? 2.796 3.426 14.460 1.00 91.88 165 ARG A O 1
ATOM 1284 N N . ALA A 1 166 ? 4.301 1.873 13.878 1.00 94.88 166 ALA A N 1
ATOM 1285 C CA . ALA A 1 166 ? 3.325 0.966 13.286 1.00 94.88 166 ALA A CA 1
ATOM 1286 C C . ALA A 1 166 ? 2.228 0.589 14.295 1.00 94.88 166 ALA A C 1
ATOM 1288 O O . ALA A 1 166 ? 1.042 0.666 13.977 1.00 94.88 166 ALA A O 1
ATOM 1289 N N . ARG A 1 167 ? 2.606 0.255 15.537 1.00 95.06 167 ARG A N 1
ATOM 1290 C CA . ARG A 1 167 ? 1.658 -0.086 16.611 1.00 95.06 167 ARG A CA 1
ATOM 1291 C C . ARG A 1 167 ? 0.751 1.083 17.003 1.00 95.06 167 ARG A C 1
ATOM 1293 O O . ARG A 1 167 ? -0.446 0.879 17.207 1.00 95.06 167 ARG A O 1
ATOM 1300 N N . SER A 1 168 ? 1.291 2.295 17.139 1.00 94.75 168 SER A N 1
ATOM 1301 C CA . SER A 1 168 ? 0.489 3.467 17.516 1.00 94.75 168 SER A CA 1
ATOM 1302 C C . SER A 1 168 ? -0.451 3.900 16.391 1.00 94.75 168 SER A C 1
ATOM 1304 O O . SER A 1 168 ? -1.637 4.107 16.642 1.00 94.75 168 SER A O 1
ATOM 1306 N N . SER A 1 169 ? 0.035 3.938 15.149 1.00 95.62 169 SER A N 1
ATOM 1307 C CA . SER A 1 169 ? -0.770 4.217 13.958 1.00 95.62 169 SER A CA 1
ATOM 1308 C C . SER A 1 169 ? -1.874 3.187 13.739 1.00 95.62 169 SER A C 1
ATOM 1310 O O . SER A 1 169 ? -2.983 3.557 13.369 1.00 95.62 169 SER A O 1
ATOM 1312 N N . ALA A 1 170 ? -1.606 1.908 14.005 1.00 97.62 170 ALA A N 1
ATOM 1313 C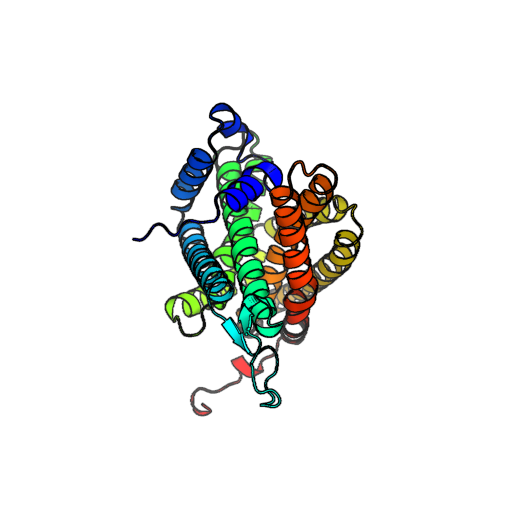 CA . ALA A 1 170 ? -2.603 0.849 13.911 1.00 97.62 170 ALA A CA 1
ATOM 1314 C C . ALA A 1 170 ? -3.777 1.078 14.871 1.00 97.62 170 ALA A C 1
ATOM 1316 O O . ALA A 1 170 ? -4.939 1.046 14.462 1.00 97.62 170 ALA A O 1
ATOM 1317 N N . ARG A 1 171 ? -3.470 1.361 16.144 1.00 96.56 171 ARG A N 1
ATOM 1318 C CA . ARG A 1 171 ? -4.490 1.666 17.155 1.00 96.56 171 ARG A CA 1
ATOM 1319 C C . ARG A 1 171 ? -5.243 2.952 16.844 1.00 96.56 171 ARG A C 1
ATOM 1321 O O . ARG A 1 171 ? -6.449 2.992 17.042 1.00 96.56 171 ARG A O 1
ATOM 1328 N N . ASP A 1 172 ? -4.560 3.980 16.344 1.00 96.31 172 ASP A N 1
ATOM 1329 C CA . ASP A 1 172 ? -5.215 5.217 15.915 1.00 96.31 172 ASP A CA 1
ATOM 1330 C C . ASP A 1 172 ? -6.190 4.968 14.756 1.00 96.31 172 ASP A C 1
ATOM 1332 O O . ASP A 1 172 ? -7.350 5.376 14.816 1.00 96.31 172 ASP A O 1
ATOM 1336 N N . LEU A 1 173 ? -5.751 4.230 13.732 1.00 97.88 173 LEU A N 1
ATOM 1337 C CA . LEU A 1 173 ? -6.575 3.911 12.572 1.00 97.88 173 LEU A CA 1
ATOM 1338 C C . LEU A 1 173 ? -7.872 3.200 12.976 1.00 97.88 173 LEU A C 1
ATOM 1340 O O . LEU A 1 173 ? -8.955 3.686 12.649 1.00 97.88 173 LEU A O 1
ATOM 1344 N N . LEU A 1 174 ? -7.755 2.074 13.688 1.00 97.38 174 LEU A N 1
ATOM 1345 C CA . LEU A 1 174 ? -8.904 1.248 14.065 1.00 97.38 174 LEU A CA 1
ATOM 1346 C C . LEU A 1 174 ? -9.704 1.838 15.231 1.00 97.38 174 LEU A C 1
ATOM 1348 O O . LEU A 1 174 ? -10.910 1.648 15.294 1.00 97.38 174 LEU A O 1
ATOM 1352 N N . GLY A 1 175 ? -9.064 2.537 16.164 1.00 94.88 175 GLY A N 1
ATOM 1353 C CA . GLY A 1 175 ? -9.723 3.066 17.358 1.00 94.88 175 GLY A CA 1
ATOM 1354 C C . GLY A 1 175 ? -10.375 4.431 17.157 1.00 94.88 175 GLY A C 1
ATOM 1355 O O . GLY A 1 175 ? -11.288 4.780 17.901 1.00 94.88 175 GLY A O 1
ATOM 1356 N N . ARG A 1 176 ? -9.927 5.221 16.173 1.00 95.25 176 ARG A N 1
ATOM 1357 C CA . ARG A 1 176 ? -10.351 6.621 16.035 1.00 95.25 176 ARG A CA 1
ATOM 1358 C C . ARG A 1 176 ? -10.521 7.082 14.592 1.00 95.25 176 ARG A C 1
ATOM 1360 O O . ARG A 1 176 ? -11.593 7.572 14.248 1.00 95.25 176 ARG A O 1
ATOM 1367 N N . ALA A 1 177 ? -9.483 6.982 13.762 1.00 96.12 177 ALA A N 1
ATOM 1368 C CA . ALA A 1 177 ? -9.450 7.676 12.473 1.00 96.12 177 ALA A CA 1
ATOM 1369 C C . ALA A 1 177 ? -10.527 7.179 11.498 1.00 96.12 177 ALA A C 1
ATOM 1371 O O . ALA A 1 177 ? -11.154 7.994 10.826 1.00 96.12 177 ALA A O 1
ATOM 1372 N N . ILE A 1 178 ? -10.788 5.866 11.460 1.00 97.44 178 ILE A N 1
ATOM 1373 C CA . ILE A 1 178 ? -11.812 5.285 10.579 1.00 97.44 178 ILE A CA 1
ATOM 1374 C C . ILE A 1 178 ? -13.238 5.733 10.942 1.00 97.44 178 ILE A C 1
ATOM 1376 O O . ILE A 1 178 ? -14.072 5.874 10.053 1.00 97.44 178 ILE A O 1
ATOM 1380 N N . TRP A 1 179 ? -13.512 6.007 12.222 1.00 96.25 179 TRP A N 1
ATOM 1381 C CA . TRP A 1 179 ? -14.851 6.342 12.733 1.00 96.25 179 TRP A CA 1
ATOM 1382 C C . TRP A 1 179 ? -15.169 7.834 12.709 1.00 96.25 179 TRP A C 1
ATOM 1384 O O . TRP A 1 179 ? -16.334 8.225 12.824 1.00 96.25 179 TRP A O 1
ATOM 1394 N N . ARG A 1 180 ? -14.133 8.668 12.596 1.00 94.06 180 ARG A N 1
ATOM 1395 C CA . ARG A 1 180 ? -14.230 10.123 12.682 1.00 94.06 180 ARG A CA 1
ATOM 1396 C C . ARG A 1 180 ? -15.252 10.669 11.681 1.00 94.06 180 ARG A C 1
ATOM 1398 O O . ARG A 1 180 ? -15.329 10.206 10.544 1.00 94.06 180 ARG A O 1
ATOM 1405 N N . ASP A 1 181 ? -16.039 11.645 12.133 1.00 93.81 181 ASP A N 1
ATOM 1406 C CA . ASP A 1 181 ? -17.043 12.347 11.328 1.00 93.81 181 ASP A CA 1
ATOM 1407 C C . ASP A 1 181 ? -17.984 11.377 10.591 1.00 93.81 181 ASP A C 1
ATOM 1409 O O . ASP A 1 181 ? -18.198 11.479 9.387 1.00 93.81 181 ASP A O 1
ATOM 1413 N N . GLN A 1 182 ? -18.506 10.377 11.318 1.00 94.06 182 GLN A N 1
ATOM 1414 C CA . GLN A 1 182 ? -19.377 9.318 10.782 1.00 94.06 182 GLN A CA 1
ATOM 1415 C C . GLN A 1 182 ? -18.729 8.530 9.627 1.00 94.06 182 GLN A C 1
ATOM 1417 O O . GLN A 1 182 ? -19.386 8.135 8.663 1.00 94.06 182 GLN A O 1
ATOM 1422 N N . SER A 1 183 ? -17.421 8.278 9.733 1.00 96.31 183 SER A N 1
ATOM 1423 C CA . SER A 1 183 ? -16.614 7.604 8.705 1.00 96.31 183 SER A CA 1
ATOM 1424 C C . SER A 1 183 ? -16.576 8.342 7.358 1.00 96.31 183 SER A C 1
ATOM 1426 O O . SER A 1 183 ? -16.381 7.713 6.315 1.00 96.31 183 SER A O 1
ATOM 1428 N N . ARG A 1 184 ? -16.728 9.676 7.342 1.00 96.75 184 ARG A N 1
ATOM 1429 C CA . ARG A 1 184 ? -16.672 10.484 6.107 1.00 96.75 184 ARG A CA 1
ATOM 1430 C C . ARG A 1 184 ? -15.364 10.288 5.336 1.00 96.75 184 ARG A C 1
ATOM 1432 O O . ARG A 1 184 ? -15.386 10.208 4.110 1.00 96.75 184 ARG A O 1
ATOM 1439 N N . GLY A 1 185 ? -14.240 10.123 6.038 1.00 97.00 185 GLY A N 1
ATOM 1440 C CA . GLY A 1 185 ? -12.953 9.797 5.414 1.00 97.00 185 GLY A CA 1
ATOM 1441 C C . GLY A 1 185 ? -12.981 8.473 4.641 1.00 97.00 185 GLY A C 1
ATOM 1442 O O . GLY A 1 185 ? -12.473 8.407 3.523 1.00 97.00 185 GLY A O 1
ATOM 1443 N N . LEU A 1 186 ? -13.630 7.435 5.188 1.00 97.69 186 LEU A N 1
ATOM 1444 C CA . LEU A 1 186 ? -13.776 6.135 4.521 1.00 97.69 186 LEU A CA 1
ATOM 1445 C C . LEU A 1 186 ? -14.692 6.240 3.302 1.00 97.69 186 LEU A C 1
ATOM 1447 O O . LEU A 1 186 ? -14.369 5.700 2.249 1.00 97.69 186 LEU A O 1
ATOM 1451 N N . GLN A 1 187 ? -15.803 6.968 3.423 1.00 96.62 187 GLN A N 1
ATOM 1452 C CA . GLN A 1 187 ? -16.715 7.207 2.302 1.00 96.62 187 GLN A CA 1
ATOM 1453 C C . GLN A 1 187 ? -15.998 7.923 1.149 1.00 96.62 187 GLN A C 1
ATOM 1455 O O . GLN A 1 187 ? -16.114 7.507 -0.005 1.00 96.62 187 GLN A O 1
ATOM 1460 N N . ARG A 1 188 ? -15.190 8.947 1.460 1.00 96.69 188 ARG A N 1
ATOM 1461 C CA . ARG A 1 188 ? -14.386 9.655 0.459 1.00 96.69 188 ARG A CA 1
ATOM 1462 C C . ARG A 1 188 ? -13.318 8.751 -0.159 1.00 96.69 188 ARG A C 1
ATOM 1464 O O . ARG A 1 188 ? -13.178 8.753 -1.377 1.00 96.69 188 ARG A O 1
ATOM 1471 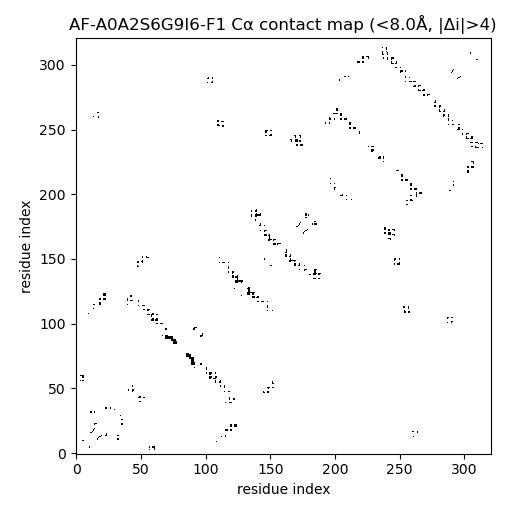N N . LEU A 1 189 ? -12.625 7.931 0.639 1.00 97.31 189 LEU A N 1
ATOM 1472 C CA . LEU A 1 189 ? -11.671 6.939 0.128 1.00 97.31 189 LEU A CA 1
ATOM 1473 C C . LEU A 1 189 ? -12.347 5.983 -0.862 1.00 97.31 189 LEU A C 1
ATOM 1475 O O . LEU A 1 189 ? -11.841 5.785 -1.961 1.00 97.31 189 LEU A O 1
ATOM 1479 N N . MET A 1 190 ? -13.501 5.417 -0.493 1.00 96.81 190 MET A N 1
ATOM 1480 C CA . MET A 1 190 ? -14.258 4.513 -1.361 1.00 96.81 190 MET A CA 1
ATOM 1481 C C . MET A 1 190 ? -14.655 5.188 -2.674 1.00 96.81 190 MET A C 1
ATOM 1483 O O . MET A 1 190 ? -14.541 4.568 -3.728 1.00 96.81 190 MET A O 1
ATOM 1487 N N . HIS A 1 191 ? -15.083 6.451 -2.623 1.00 95.75 191 HIS A N 1
ATOM 1488 C CA . HIS A 1 191 ? -15.403 7.219 -3.822 1.00 95.75 191 HIS A CA 1
ATOM 1489 C C . HIS A 1 191 ? -14.179 7.388 -4.733 1.00 95.75 191 HIS A C 1
ATOM 1491 O O . HIS A 1 191 ? -14.257 7.058 -5.914 1.00 95.75 191 HIS A O 1
ATOM 1497 N N . CYS A 1 192 ? -13.039 7.823 -4.190 1.00 94.94 192 CYS A N 1
ATOM 1498 C CA . CYS A 1 192 ? -11.807 7.991 -4.965 1.00 94.94 192 CYS A CA 1
ATOM 1499 C C . CYS A 1 192 ? -11.323 6.669 -5.583 1.00 94.94 192 CYS A C 1
ATOM 1501 O O . CYS A 1 192 ? -11.015 6.626 -6.771 1.00 94.94 192 CYS A O 1
ATOM 1503 N N . VAL A 1 193 ? -11.330 5.573 -4.814 1.00 96.12 193 VAL A N 1
ATOM 1504 C CA . VAL A 1 193 ? -10.988 4.240 -5.335 1.00 96.12 193 VAL A CA 1
ATOM 1505 C C . VAL A 1 193 ? -11.944 3.846 -6.461 1.00 96.12 193 VAL A C 1
ATOM 1507 O O . VAL A 1 193 ? -11.500 3.371 -7.500 1.00 96.12 193 VAL A O 1
ATOM 1510 N N . GLN A 1 194 ? -13.248 4.074 -6.295 1.00 95.00 194 GLN A N 1
ATOM 1511 C CA . GLN A 1 194 ? -14.251 3.722 -7.299 1.00 95.00 194 GLN A CA 1
ATOM 1512 C C . GLN A 1 194 ? -14.060 4.475 -8.624 1.00 95.00 194 GLN A C 1
ATOM 1514 O O . GLN A 1 194 ? -14.241 3.871 -9.682 1.00 95.00 194 GLN A O 1
ATOM 1519 N N . VAL A 1 195 ? -13.668 5.752 -8.576 1.00 93.25 195 VAL A N 1
ATOM 1520 C CA . VAL A 1 195 ? -13.334 6.541 -9.774 1.00 93.25 195 VAL A CA 1
ATOM 1521 C C . VAL A 1 195 ? -12.178 5.891 -10.540 1.00 93.25 195 VAL A C 1
ATOM 1523 O O . VAL A 1 195 ? -12.283 5.666 -11.745 1.00 93.25 195 VAL A O 1
ATOM 1526 N N . ASP A 1 196 ? -11.108 5.502 -9.847 1.00 93.94 196 ASP A N 1
ATOM 1527 C CA . ASP A 1 196 ? -9.940 4.889 -10.490 1.00 93.94 196 ASP A CA 1
ATOM 1528 C C . ASP A 1 196 ? -10.188 3.449 -10.965 1.00 93.94 196 ASP A C 1
ATOM 1530 O O . ASP A 1 196 ? -9.625 3.025 -11.977 1.00 93.94 196 ASP A O 1
ATOM 1534 N N . LEU A 1 197 ? -11.069 2.705 -10.285 1.00 94.19 197 LEU A N 1
ATOM 1535 C CA . LEU A 1 197 ? -11.542 1.400 -10.755 1.00 94.19 197 LEU A CA 1
ATOM 1536 C C . LEU A 1 197 ? -12.300 1.533 -12.085 1.00 94.19 197 LEU A C 1
ATOM 1538 O O . LEU A 1 197 ? -12.107 0.719 -12.983 1.00 94.19 197 LEU A O 1
ATOM 1542 N N . GLN A 1 198 ? -13.139 2.563 -12.230 1.00 93.06 198 GLN A N 1
ATOM 1543 C CA . GLN A 1 198 ? -13.902 2.820 -13.460 1.00 93.06 198 GLN A CA 1
ATOM 1544 C C . GLN A 1 198 ? -13.027 3.328 -14.610 1.00 93.06 198 GLN A C 1
ATOM 1546 O O . GLN A 1 198 ? -13.350 3.102 -15.771 1.00 93.06 198 GLN A O 1
ATOM 1551 N N . ALA A 1 199 ? -11.910 3.985 -14.297 1.00 90.69 199 ALA A N 1
ATOM 1552 C CA . ALA A 1 199 ? -10.951 4.479 -15.279 1.00 90.69 199 ALA A CA 1
ATOM 1553 C C . ALA A 1 199 ? -10.098 3.365 -15.932 1.00 90.69 199 ALA A C 1
ATOM 1555 O O . ALA A 1 199 ? -9.388 3.627 -16.910 1.00 90.69 199 ALA A O 1
ATOM 1556 N N . ALA A 1 200 ? -10.124 2.141 -15.401 1.00 92.56 200 ALA A N 1
ATOM 1557 C CA . ALA A 1 200 ? -9.309 1.028 -15.875 1.00 92.56 200 ALA A CA 1
ATOM 1558 C C . ALA A 1 200 ? -9.887 0.377 -17.145 1.00 92.56 200 ALA A C 1
ATOM 1560 O O . ALA A 1 200 ? -10.796 -0.449 -17.094 1.00 92.56 200 ALA A O 1
ATOM 1561 N N . GLU A 1 201 ? -9.310 0.713 -18.299 1.00 88.44 201 GLU A N 1
ATOM 1562 C CA . GLU A 1 201 ? -9.764 0.208 -19.605 1.00 88.44 201 GLU A CA 1
ATOM 1563 C C . GLU A 1 201 ? -8.888 -0.925 -20.164 1.00 88.44 201 GLU A C 1
ATOM 1565 O O . GLU A 1 201 ? -9.363 -1.738 -20.952 1.00 88.44 201 GLU A O 1
ATOM 1570 N N . ALA A 1 202 ? -7.615 -1.003 -19.761 1.00 89.19 202 ALA A N 1
ATOM 1571 C CA . ALA A 1 202 ? -6.659 -1.969 -20.300 1.00 89.19 202 ALA A CA 1
ATOM 1572 C C . ALA A 1 202 ? -6.754 -3.355 -19.632 1.00 89.19 202 ALA A C 1
ATOM 1574 O O . ALA A 1 202 ? -7.003 -3.474 -18.431 1.00 89.19 202 ALA A O 1
ATOM 1575 N N . GLU A 1 203 ? -6.480 -4.403 -20.411 1.00 73.25 203 GLU A N 1
ATOM 1576 C CA . GLU A 1 203 ? -6.750 -5.810 -20.066 1.00 73.25 203 GLU A CA 1
ATOM 1577 C C . GLU A 1 203 ? -5.962 -6.395 -18.866 1.00 73.25 203 GLU A C 1
ATOM 1579 O O . GLU A 1 203 ? -6.493 -7.294 -18.220 1.00 73.25 203 GLU A O 1
ATOM 1584 N N . PRO A 1 204 ? -4.797 -5.878 -18.413 1.00 81.19 204 PRO A N 1
ATOM 1585 C CA . PRO A 1 204 ? -4.291 -6.260 -17.087 1.00 81.19 204 PRO A CA 1
ATOM 1586 C C . PRO A 1 204 ? -5.018 -5.534 -15.945 1.00 81.19 204 PRO A C 1
ATOM 1588 O O . PRO A 1 204 ? -5.336 -6.136 -14.919 1.00 81.19 204 PRO A O 1
ATOM 1591 N N . CYS A 1 205 ? -5.319 -4.244 -16.123 1.00 88.69 205 CYS A N 1
ATOM 1592 C CA . CYS A 1 205 ? -5.914 -3.410 -15.080 1.00 88.69 205 CYS A CA 1
ATOM 1593 C C . CYS A 1 205 ? -7.328 -3.875 -14.714 1.00 88.69 205 CYS A C 1
ATOM 1595 O O . CYS A 1 205 ? -7.678 -3.879 -13.537 1.00 88.69 205 CYS A O 1
ATOM 1597 N N . GLN A 1 206 ? -8.119 -4.329 -15.690 1.00 90.25 206 GLN A N 1
ATOM 1598 C CA . GLN A 1 206 ? -9.472 -4.847 -15.453 1.00 90.25 206 GLN A CA 1
ATOM 1599 C C . GLN A 1 206 ? -9.494 -6.070 -14.522 1.00 90.25 206 GLN A C 1
ATOM 1601 O O . GLN A 1 206 ? -10.405 -6.210 -13.708 1.00 90.25 206 GLN A O 1
ATOM 1606 N N . GLN A 1 207 ? -8.479 -6.938 -14.583 1.00 89.75 207 GLN A N 1
ATOM 1607 C CA . GLN A 1 207 ? -8.370 -8.070 -13.656 1.00 89.75 207 GLN A CA 1
ATOM 1608 C C . GLN A 1 207 ? -8.071 -7.589 -12.231 1.00 89.75 207 GLN A C 1
ATOM 1610 O O . GLN A 1 207 ? -8.653 -8.075 -11.263 1.00 89.75 207 GLN A O 1
ATOM 1615 N N . TRP A 1 208 ? -7.201 -6.588 -12.094 1.00 95.69 208 TRP A N 1
ATOM 1616 C CA . TRP A 1 208 ? -6.830 -6.011 -10.801 1.00 95.69 208 TRP A CA 1
ATOM 1617 C C . TRP A 1 208 ? -7.968 -5.221 -10.148 1.00 95.69 208 TRP A C 1
ATOM 1619 O O . TRP A 1 208 ? -8.087 -5.229 -8.921 1.00 95.69 208 TRP A O 1
ATOM 1629 N N . VAL A 1 209 ? -8.845 -4.609 -10.953 1.00 95.81 209 VAL A N 1
ATOM 1630 C CA . VAL A 1 209 ? -10.084 -3.962 -10.493 1.00 95.81 209 VAL A CA 1
ATOM 1631 C C . VAL A 1 209 ? -10.938 -4.927 -9.676 1.00 95.81 209 VAL A C 1
ATOM 1633 O O . VAL A 1 209 ? -11.416 -4.556 -8.604 1.00 95.81 209 VAL A O 1
ATOM 1636 N N . LEU A 1 210 ? -11.103 -6.168 -10.146 1.00 93.56 210 LEU A N 1
ATOM 1637 C CA . LEU A 1 210 ? -11.899 -7.179 -9.448 1.00 93.56 210 LEU A CA 1
ATOM 1638 C C . LEU A 1 210 ? -11.284 -7.519 -8.086 1.00 93.56 210 LEU A C 1
ATOM 1640 O O . LEU A 1 210 ? -11.967 -7.408 -7.067 1.00 93.56 210 LEU A O 1
ATOM 1644 N N . SER A 1 211 ? -9.986 -7.838 -8.055 1.00 95.31 211 SER A N 1
ATOM 1645 C CA . SER A 1 211 ? -9.272 -8.183 -6.819 1.00 95.31 211 SER A CA 1
ATOM 1646 C C . SER A 1 211 ? -9.295 -7.050 -5.789 1.00 95.31 211 SER A C 1
ATOM 1648 O O . SER A 1 211 ? -9.514 -7.293 -4.599 1.00 95.31 211 SER A O 1
ATOM 1650 N N . LEU A 1 212 ? -9.099 -5.799 -6.225 1.00 97.88 212 LEU A N 1
ATOM 1651 C CA . LEU A 1 212 ? -9.149 -4.640 -5.332 1.00 97.88 212 LEU A CA 1
ATOM 1652 C C . LEU A 1 212 ? -10.563 -4.392 -4.808 1.00 97.88 212 LEU A C 1
ATOM 1654 O O . LEU A 1 212 ? -10.741 -4.170 -3.610 1.00 97.88 212 LEU A O 1
ATOM 1658 N N . SER A 1 213 ? -11.564 -4.448 -5.691 1.00 97.06 213 SER A N 1
ATOM 1659 C CA . SER A 1 213 ? -12.964 -4.228 -5.325 1.00 97.06 213 SER A CA 1
ATOM 1660 C C . SER A 1 213 ? -13.437 -5.261 -4.303 1.00 97.06 213 SER A C 1
ATOM 1662 O O . SER A 1 213 ? -14.003 -4.891 -3.273 1.00 97.06 213 SER A O 1
ATOM 1664 N N . GLU A 1 214 ? -13.138 -6.543 -4.524 1.00 96.75 214 GLU A N 1
ATOM 1665 C CA . GLU A 1 214 ? -13.487 -7.611 -3.586 1.00 96.75 214 GLU A CA 1
ATOM 1666 C C . GLU A 1 214 ? -12.805 -7.411 -2.228 1.00 96.75 214 GLU A C 1
ATOM 1668 O O . GLU A 1 214 ? -13.468 -7.447 -1.187 1.00 96.75 214 GLU A O 1
ATOM 1673 N N . THR A 1 215 ? -11.499 -7.128 -2.226 1.00 98.31 215 THR A N 1
ATOM 1674 C CA . THR A 1 215 ? -10.738 -6.915 -0.986 1.00 98.31 215 THR A CA 1
ATOM 1675 C C . THR A 1 215 ? -11.280 -5.718 -0.198 1.00 98.31 215 THR A C 1
ATOM 1677 O O . THR A 1 215 ? -11.490 -5.820 1.013 1.00 98.31 215 THR A O 1
ATOM 1680 N N . LEU A 1 216 ? -11.589 -4.604 -0.873 1.00 98.06 216 LEU A N 1
ATOM 1681 C CA . LEU A 1 216 ? -12.186 -3.419 -0.252 1.00 98.06 216 LEU A CA 1
ATOM 1682 C C . LEU A 1 216 ? -13.579 -3.714 0.325 1.00 98.06 216 LEU A C 1
ATOM 1684 O O . LEU A 1 216 ? -13.881 -3.307 1.446 1.00 98.06 216 LEU A O 1
ATOM 1688 N N . GLN A 1 217 ? -14.423 -4.458 -0.393 1.00 97.69 217 GLN A N 1
ATOM 1689 C CA . GLN A 1 217 ? -15.741 -4.856 0.112 1.00 97.69 217 GLN A CA 1
ATOM 1690 C C . GLN A 1 217 ? -15.638 -5.736 1.364 1.00 97.69 217 GLN A C 1
ATOM 1692 O O . GLN A 1 217 ? -16.408 -5.555 2.310 1.00 97.69 217 GLN A O 1
ATOM 1697 N N . GLN A 1 218 ? -14.698 -6.685 1.394 1.00 98.31 218 GLN A N 1
ATOM 1698 C CA . GLN A 1 218 ? -14.449 -7.511 2.578 1.00 98.31 218 GLN A CA 1
ATOM 1699 C C . GLN A 1 218 ? -13.940 -6.668 3.751 1.00 98.31 218 GLN A C 1
ATOM 1701 O O . GLN A 1 218 ? -14.424 -6.845 4.870 1.00 98.31 218 GLN A O 1
ATOM 1706 N N . ALA A 1 219 ? -13.044 -5.711 3.494 1.00 98.31 219 ALA A N 1
ATOM 1707 C CA . ALA A 1 219 ? -12.565 -4.785 4.512 1.00 98.31 219 ALA A CA 1
ATOM 1708 C C . ALA A 1 219 ? -13.716 -3.973 5.120 1.00 98.31 219 ALA A C 1
ATOM 1710 O O . ALA A 1 219 ? -13.881 -3.990 6.333 1.00 98.31 219 ALA A O 1
ATOM 1711 N N . VAL A 1 220 ? -14.589 -3.372 4.303 1.00 97.44 220 VAL A N 1
ATOM 1712 C CA . VAL A 1 220 ? -15.758 -2.604 4.783 1.00 97.44 220 VAL A CA 1
ATOM 1713 C C . VAL A 1 220 ? -16.717 -3.465 5.617 1.00 97.44 220 VAL A C 1
ATOM 1715 O O . VAL A 1 220 ? -17.233 -3.010 6.644 1.00 97.44 220 VAL A O 1
ATOM 1718 N N . LYS A 1 221 ? -16.950 -4.724 5.216 1.00 97.75 221 LYS A N 1
ATOM 1719 C CA . LYS A 1 221 ? -17.773 -5.673 5.989 1.00 97.75 221 LYS A CA 1
ATOM 1720 C C . LYS A 1 221 ? -17.160 -5.958 7.360 1.00 97.75 221 LYS A C 1
ATOM 1722 O O . LYS A 1 221 ? -17.869 -5.903 8.364 1.00 97.75 221 LYS A O 1
ATOM 1727 N N . VAL A 1 222 ? -15.857 -6.239 7.404 1.00 98.06 222 VAL A N 1
ATOM 1728 C CA . VAL A 1 222 ? -15.127 -6.491 8.653 1.00 98.06 222 VAL A CA 1
ATOM 1729 C C . VAL A 1 222 ? -15.118 -5.243 9.533 1.00 98.06 222 VAL A C 1
ATOM 1731 O O . VAL A 1 222 ? -15.487 -5.345 10.699 1.00 98.06 222 VAL A O 1
ATOM 1734 N N . THR A 1 223 ? -14.825 -4.062 8.982 1.00 97.62 223 THR A N 1
ATOM 1735 C CA . THR A 1 223 ? -14.914 -2.779 9.696 1.00 97.62 223 THR A CA 1
ATOM 1736 C C . THR A 1 223 ? -16.285 -2.617 10.340 1.00 97.62 223 THR A C 1
ATOM 1738 O O . THR A 1 223 ? -16.374 -2.390 11.539 1.00 97.62 223 THR A O 1
ATOM 1741 N N . SER A 1 224 ? -17.370 -2.834 9.594 1.00 96.19 224 SER A N 1
ATOM 1742 C CA . SER A 1 224 ? -18.731 -2.723 10.136 1.00 96.19 224 SER A CA 1
ATOM 1743 C C . SER A 1 224 ? -18.995 -3.688 11.301 1.00 96.19 224 SER A C 1
ATOM 1745 O O . SER A 1 224 ? -19.725 -3.343 12.228 1.00 96.19 224 SER A O 1
ATOM 1747 N N . SER A 1 225 ? -18.415 -4.893 11.270 1.00 96.19 225 SER A N 1
ATOM 1748 C CA . SER A 1 225 ? -18.503 -5.859 12.372 1.00 96.19 225 SER A CA 1
ATOM 1749 C C . SER A 1 225 ? -17.728 -5.387 13.602 1.00 96.19 225 SER A C 1
ATOM 1751 O O . SER A 1 225 ? -18.283 -5.371 14.695 1.00 96.19 225 SER A O 1
ATOM 1753 N N . LEU A 1 226 ? -16.481 -4.943 13.417 1.00 96.62 226 LEU A N 1
ATOM 1754 C CA . LEU A 1 226 ? -15.635 -4.424 14.497 1.00 96.62 226 LEU A CA 1
ATOM 1755 C C . LEU A 1 226 ? -16.258 -3.189 15.160 1.00 96.62 226 LEU A C 1
ATOM 1757 O O . LEU A 1 226 ? -16.222 -3.059 16.378 1.00 96.62 226 LEU A O 1
ATOM 1761 N N . GLY A 1 227 ? -16.898 -2.315 14.378 1.00 94.94 227 GLY A N 1
ATOM 1762 C CA . GLY A 1 227 ? -17.613 -1.150 14.901 1.00 94.94 227 GLY A CA 1
ATOM 1763 C C . GLY A 1 227 ? -18.754 -1.521 15.850 1.00 94.94 227 GLY A C 1
ATOM 1764 O O . GLY A 1 227 ? -18.950 -0.851 16.859 1.00 94.94 227 GLY A O 1
ATOM 1765 N N . LYS A 1 228 ? -19.475 -2.620 15.581 1.00 94.81 228 LYS A N 1
ATOM 1766 C CA . LYS A 1 228 ? -20.514 -3.127 16.494 1.00 94.81 228 LYS A CA 1
ATOM 1767 C C . LYS A 1 228 ? -19.911 -3.627 17.807 1.00 94.81 228 LYS A C 1
ATOM 1769 O O . LYS A 1 228 ? -20.434 -3.285 18.861 1.00 94.81 228 LYS A O 1
ATOM 1774 N N . SER A 1 229 ? -18.807 -4.374 17.748 1.00 94.19 229 SER A N 1
ATOM 1775 C CA . SER A 1 229 ? -18.085 -4.830 18.944 1.00 94.19 229 SER A CA 1
ATOM 1776 C C . SER A 1 229 ? -17.574 -3.657 19.791 1.00 94.19 229 SER A C 1
ATOM 1778 O O . SER A 1 229 ? -17.739 -3.653 21.007 1.00 94.19 229 SER A O 1
ATOM 1780 N N . LEU A 1 230 ? -17.039 -2.604 19.158 1.00 92.00 230 LEU A N 1
ATOM 1781 C CA . LEU A 1 230 ? -16.602 -1.392 19.865 1.00 92.00 230 LEU A CA 1
ATOM 1782 C C . LEU A 1 230 ? -17.753 -0.706 20.612 1.00 92.00 230 LEU A C 1
ATOM 1784 O O . LEU A 1 230 ? -17.575 -0.288 21.752 1.00 92.00 230 LEU A O 1
ATOM 1788 N N . VAL A 1 231 ? -18.937 -0.617 19.998 1.00 91.38 231 VAL A N 1
ATOM 1789 C CA . VAL A 1 231 ? -20.139 -0.060 20.647 1.00 91.38 231 VAL A CA 1
ATOM 1790 C C . VAL A 1 231 ? -20.607 -0.926 21.822 1.00 91.38 231 VAL A C 1
ATOM 1792 O O . VAL A 1 231 ? -21.117 -0.390 22.803 1.00 91.38 231 VAL A O 1
ATOM 1795 N N . ASN A 1 232 ? -20.401 -2.243 21.753 1.00 91.88 232 ASN A N 1
ATOM 1796 C CA . ASN A 1 232 ? -20.737 -3.178 22.829 1.00 91.88 232 ASN A CA 1
ATOM 1797 C C . ASN A 1 232 ? -19.732 -3.168 23.997 1.00 91.88 232 ASN A C 1
ATOM 1799 O O . ASN A 1 232 ? -20.014 -3.772 25.029 1.00 91.88 232 ASN A O 1
ATOM 1803 N N . GLY A 1 233 ? -18.603 -2.463 23.866 1.00 90.31 233 GLY A N 1
ATOM 1804 C CA . GLY A 1 233 ? -17.580 -2.344 24.908 1.00 90.31 233 GLY A CA 1
ATOM 1805 C C . GLY A 1 233 ? -16.379 -3.283 24.754 1.00 90.31 233 GLY A C 1
ATOM 1806 O O . GLY A 1 233 ? -15.491 -3.251 25.601 1.00 90.31 233 GLY A O 1
ATOM 1807 N N . ASP A 1 234 ? -16.286 -4.051 23.664 1.00 91.12 234 ASP A N 1
ATOM 1808 C CA . ASP A 1 234 ? -15.215 -5.035 23.421 1.00 91.12 234 ASP A CA 1
ATOM 1809 C C . ASP A 1 234 ? -13.929 -4.380 22.869 1.00 91.12 234 ASP A C 1
ATOM 1811 O O . ASP A 1 234 ? -13.312 -4.844 21.905 1.00 91.12 234 ASP A O 1
ATOM 1815 N N . GLN A 1 235 ? -13.529 -3.242 23.447 1.00 92.06 235 GLN A N 1
ATOM 1816 C CA . GLN A 1 235 ? -12.460 -2.400 22.906 1.00 92.06 235 GLN A CA 1
ATOM 1817 C C . GLN A 1 235 ? -11.115 -3.129 22.828 1.00 92.06 235 GLN A C 1
ATOM 1819 O O . GLN A 1 235 ? -10.445 -3.057 21.79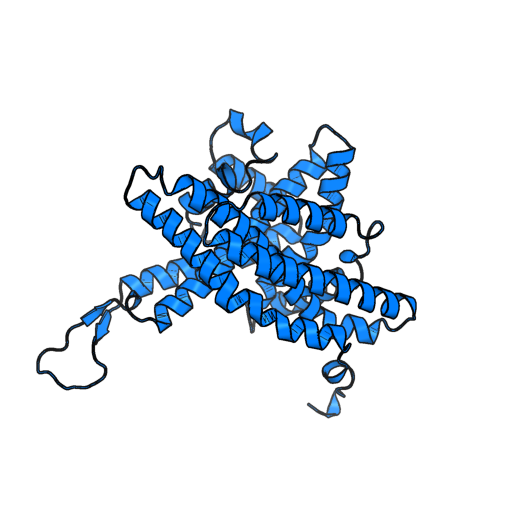6 1.00 92.06 235 GLN A O 1
ATOM 1824 N N . ASP A 1 236 ? -10.724 -3.843 23.883 1.00 92.50 236 ASP A N 1
ATOM 1825 C CA . ASP A 1 236 ? -9.428 -4.525 23.935 1.00 92.50 236 ASP A CA 1
ATOM 1826 C C . ASP A 1 236 ? -9.341 -5.666 22.916 1.00 92.50 236 ASP A C 1
ATOM 1828 O O . ASP A 1 236 ? -8.329 -5.797 22.227 1.00 92.50 236 ASP A O 1
ATOM 1832 N N . GLN A 1 237 ? -10.424 -6.429 22.742 1.00 92.12 237 GLN A N 1
ATOM 1833 C CA . GLN A 1 237 ? -10.492 -7.518 21.766 1.00 92.12 237 GLN A CA 1
ATOM 1834 C C . GLN A 1 237 ? -10.395 -6.998 20.325 1.00 92.12 237 GLN A C 1
ATOM 1836 O O . GLN A 1 237 ? -9.647 -7.539 19.506 1.00 92.12 237 GLN A O 1
ATOM 1841 N N . VAL A 1 238 ? -11.093 -5.903 20.013 1.00 93.69 238 VAL A N 1
ATOM 1842 C CA . VAL A 1 238 ? -11.006 -5.270 18.691 1.00 93.69 238 VAL A CA 1
ATOM 1843 C C . VAL A 1 238 ? -9.605 -4.704 18.448 1.00 93.69 238 VAL A C 1
ATOM 1845 O O . VAL A 1 238 ? -9.016 -4.923 17.386 1.00 93.69 238 VAL A O 1
ATOM 1848 N N . LEU A 1 239 ? -9.044 -3.982 19.423 1.00 95.50 239 LEU A N 1
ATOM 1849 C CA . LEU A 1 239 ? -7.748 -3.319 19.271 1.00 95.50 239 LEU A CA 1
ATOM 1850 C C . LEU A 1 239 ? -6.552 -4.277 19.337 1.00 95.50 239 LEU A C 1
ATOM 1852 O O . LEU A 1 239 ? -5.478 -3.906 18.853 1.00 95.50 239 LEU A O 1
ATOM 1856 N N . ALA A 1 240 ? -6.718 -5.500 19.851 1.00 95.31 240 ALA A N 1
ATOM 1857 C CA . ALA A 1 240 ? -5.692 -6.543 19.811 1.00 95.31 240 ALA A CA 1
ATOM 1858 C C . ALA A 1 240 ? -5.228 -6.843 18.374 1.00 95.31 240 ALA A C 1
ATOM 1860 O O . ALA A 1 240 ? -4.039 -7.037 18.128 1.00 95.31 240 ALA A O 1
ATOM 1861 N N . ASN A 1 241 ? -6.149 -6.765 17.409 1.00 96.50 241 ASN A N 1
ATOM 1862 C CA . ASN A 1 241 ? -5.893 -7.027 15.991 1.00 96.50 241 ASN A CA 1
ATOM 1863 C C . ASN A 1 241 ? -5.672 -5.744 15.166 1.00 96.50 241 ASN A C 1
ATOM 1865 O O . ASN A 1 241 ? -5.700 -5.768 13.933 1.00 96.50 241 ASN A O 1
ATOM 1869 N N . ALA A 1 242 ? -5.429 -4.597 15.815 1.00 97.69 242 ALA A N 1
ATOM 1870 C CA . ALA A 1 242 ? -5.255 -3.319 15.121 1.00 97.69 242 ALA A CA 1
ATOM 1871 C C . ALA A 1 242 ? -4.116 -3.353 14.086 1.00 97.69 242 ALA A C 1
ATOM 1873 O O . ALA A 1 242 ? -4.198 -2.693 13.048 1.00 97.69 242 ALA A O 1
ATOM 1874 N N . HIS A 1 243 ? -3.059 -4.133 14.340 1.00 97.12 243 HIS A N 1
ATOM 1875 C CA . HIS A 1 243 ? -1.955 -4.302 13.396 1.00 97.12 243 HIS A CA 1
ATOM 1876 C C . HIS A 1 243 ? -2.423 -4.932 12.074 1.00 97.12 243 HIS A C 1
ATOM 1878 O O . HIS A 1 243 ? -2.136 -4.390 11.008 1.00 97.12 243 HIS A O 1
ATOM 1884 N N . ASN A 1 244 ? -3.210 -6.010 12.134 1.00 98.31 244 ASN A N 1
ATOM 1885 C CA . ASN A 1 244 ? -3.810 -6.653 10.961 1.00 98.31 244 ASN A CA 1
ATOM 1886 C C . ASN A 1 244 ? -4.750 -5.699 10.213 1.00 98.31 244 ASN A C 1
ATOM 1888 O O . ASN A 1 244 ? -4.774 -5.680 8.985 1.00 98.31 244 ASN A O 1
ATOM 1892 N N . TYR A 1 245 ? -5.474 -4.844 10.940 1.00 98.56 245 TYR A N 1
ATOM 1893 C CA . TYR A 1 245 ? -6.322 -3.817 10.334 1.00 98.56 245 TYR A CA 1
ATOM 1894 C C . TYR A 1 245 ? -5.512 -2.775 9.546 1.00 98.56 245 TYR A C 1
ATOM 1896 O O . TYR A 1 245 ? -5.871 -2.419 8.421 1.00 98.56 245 TYR A O 1
ATOM 1904 N N . LEU A 1 246 ? -4.385 -2.318 10.104 1.00 98.44 246 LEU A N 1
ATOM 1905 C CA . LEU A 1 246 ? -3.457 -1.417 9.420 1.00 98.44 246 LEU A CA 1
ATOM 1906 C C . LEU A 1 246 ? -2.813 -2.074 8.195 1.00 98.44 246 LEU A C 1
ATOM 1908 O O . LEU A 1 246 ? -2.669 -1.411 7.169 1.00 98.44 246 LEU A O 1
ATOM 1912 N N . ARG A 1 247 ? -2.446 -3.359 8.279 1.00 98.25 247 ARG A N 1
ATOM 1913 C CA . ARG A 1 247 ? -1.966 -4.130 7.123 1.00 98.25 247 ARG A CA 1
ATOM 1914 C C . ARG A 1 247 ? -3.019 -4.179 6.022 1.00 98.25 247 ARG A C 1
ATOM 1916 O O . ARG A 1 247 ? -2.734 -3.752 4.907 1.00 98.25 247 ARG A O 1
ATOM 1923 N N . LEU A 1 248 ? -4.240 -4.597 6.348 1.00 98.69 248 LEU A N 1
ATOM 1924 C CA . LEU A 1 248 ? -5.350 -4.694 5.402 1.00 98.69 248 LEU A CA 1
ATOM 1925 C C . LEU A 1 248 ? -5.576 -3.377 4.645 1.00 98.69 248 LEU A C 1
ATOM 1927 O O . LEU A 1 248 ? -5.501 -3.345 3.417 1.00 98.69 248 LEU A O 1
ATOM 1931 N N . PHE A 1 249 ? -5.802 -2.274 5.364 1.00 98.56 249 PHE A N 1
ATOM 1932 C CA . PHE A 1 249 ? -6.047 -0.976 4.729 1.00 98.56 249 PHE A CA 1
ATOM 1933 C C . PHE A 1 249 ? -4.809 -0.403 4.038 1.00 98.56 249 PHE A C 1
ATOM 1935 O O . PHE A 1 249 ? -4.940 0.227 2.992 1.00 98.56 249 PHE A O 1
ATOM 1942 N N . GLY A 1 250 ? -3.610 -0.647 4.570 1.00 98.31 250 GLY A N 1
ATOM 1943 C CA . GLY A 1 250 ? -2.368 -0.233 3.927 1.00 98.31 250 GLY A CA 1
ATOM 1944 C C . GLY A 1 250 ? -2.185 -0.878 2.556 1.00 98.31 250 GLY A C 1
ATOM 1945 O O . GLY A 1 250 ? -1.983 -0.170 1.575 1.00 98.31 250 GLY A O 1
ATOM 1946 N N . TYR A 1 251 ? -2.352 -2.196 2.443 1.00 98.56 251 TYR A N 1
ATOM 1947 C CA . TYR A 1 251 ? -2.231 -2.888 1.155 1.00 98.56 251 TYR A CA 1
ATOM 1948 C C . TYR A 1 251 ? -3.357 -2.514 0.182 1.00 98.56 251 TYR A C 1
ATOM 1950 O O . TYR A 1 251 ? -3.088 -2.393 -1.008 1.00 98.56 251 TYR A O 1
ATOM 1958 N N . ILE A 1 252 ? -4.584 -2.260 0.656 1.00 98.69 252 ILE A N 1
ATOM 1959 C CA . ILE A 1 252 ? -5.675 -1.740 -0.191 1.00 98.69 252 ILE A CA 1
ATOM 1960 C C . ILE A 1 252 ? -5.315 -0.364 -0.764 1.00 98.69 252 ILE A C 1
ATOM 1962 O O . ILE A 1 252 ? -5.464 -0.133 -1.963 1.00 98.69 252 ILE A O 1
ATOM 1966 N N . VAL A 1 253 ? -4.821 0.553 0.072 1.00 98.62 253 VAL A N 1
ATOM 1967 C CA . VAL A 1 253 ? -4.446 1.908 -0.361 1.00 98.62 253 VAL A CA 1
ATOM 1968 C C . VAL A 1 253 ? -3.251 1.871 -1.315 1.00 98.62 253 VAL A C 1
ATOM 1970 O O . VAL A 1 253 ? -3.251 2.580 -2.319 1.00 98.62 253 VAL A O 1
ATOM 1973 N N . ILE A 1 254 ? -2.256 1.019 -1.063 1.00 98.44 254 ILE A N 1
ATOM 1974 C CA . ILE A 1 254 ? -1.103 0.873 -1.960 1.00 98.44 254 ILE A CA 1
ATOM 1975 C C . ILE A 1 254 ? -1.497 0.171 -3.270 1.00 98.44 254 ILE A C 1
ATOM 1977 O O . ILE A 1 254 ? -1.046 0.594 -4.332 1.00 98.44 254 ILE A O 1
ATOM 1981 N N . ALA A 1 255 ? -2.397 -0.818 -3.242 1.00 98.56 255 ALA A N 1
ATOM 1982 C CA . ALA A 1 255 ? -2.984 -1.400 -4.454 1.00 98.56 255 ALA A CA 1
ATOM 1983 C C . ALA A 1 255 ? -3.722 -0.342 -5.282 1.00 98.56 255 ALA A C 1
ATOM 1985 O O . ALA A 1 255 ? -3.575 -0.298 -6.501 1.00 98.56 255 ALA A O 1
ATOM 1986 N N . TRP A 1 256 ? -4.479 0.541 -4.628 1.00 98.31 256 TRP A N 1
ATOM 1987 C CA . TRP A 1 256 ? -5.130 1.667 -5.289 1.00 98.31 256 TRP A CA 1
ATOM 1988 C C . TRP A 1 256 ? -4.110 2.619 -5.934 1.00 98.31 256 TRP A C 1
ATOM 1990 O O . TRP A 1 256 ? -4.253 2.952 -7.110 1.00 98.31 256 TRP A O 1
ATOM 2000 N N . MET A 1 257 ? -3.031 2.984 -5.231 1.00 97.81 257 MET A N 1
ATOM 2001 C CA . MET A 1 257 ? -1.941 3.780 -5.816 1.00 97.81 257 MET A CA 1
ATOM 2002 C C . MET A 1 257 ? -1.280 3.084 -7.014 1.00 97.81 257 MET A C 1
ATOM 2004 O O . MET A 1 257 ? -0.940 3.744 -7.997 1.00 97.81 257 MET A O 1
ATOM 2008 N N . TRP A 1 258 ? -1.117 1.760 -6.972 1.00 98.00 258 TRP A N 1
ATOM 2009 C CA . TRP A 1 258 ? -0.605 0.985 -8.105 1.00 98.00 258 TRP A CA 1
ATOM 2010 C C . TRP A 1 258 ? -1.571 0.948 -9.282 1.00 98.00 258 TRP A C 1
ATOM 2012 O O . TRP A 1 258 ? -1.131 1.089 -10.421 1.00 98.00 258 TRP A O 1
ATOM 2022 N N . LEU A 1 259 ? -2.874 0.812 -9.029 1.00 97.44 259 LEU A N 1
ATOM 2023 C CA . LEU A 1 259 ? -3.890 0.859 -10.077 1.00 97.44 259 LEU A CA 1
ATOM 2024 C C . LEU A 1 259 ? -3.880 2.213 -10.796 1.00 97.44 259 LEU A C 1
ATOM 2026 O O . LEU A 1 259 ? -3.916 2.245 -12.023 1.00 97.44 259 LEU A O 1
ATOM 2030 N N . ARG A 1 260 ? -3.757 3.322 -10.055 1.00 95.44 260 ARG A N 1
ATOM 2031 C CA . ARG A 1 260 ? -3.638 4.668 -10.642 1.00 95.44 260 ARG A CA 1
ATOM 2032 C C . ARG A 1 260 ? -2.441 4.775 -11.582 1.00 95.44 260 ARG A C 1
ATOM 2034 O O . ARG A 1 260 ? -2.596 5.159 -12.739 1.00 95.44 260 ARG A O 1
ATOM 2041 N N . GLN A 1 261 ? -1.262 4.374 -11.107 1.00 95.75 261 GLN A N 1
ATOM 2042 C CA . GLN A 1 261 ? -0.039 4.355 -11.916 1.00 95.75 261 GLN A CA 1
ATOM 2043 C C . GLN A 1 261 ? -0.181 3.458 -13.150 1.00 95.75 261 GLN A C 1
ATOM 2045 O O . GLN A 1 261 ? 0.225 3.840 -14.246 1.00 95.75 261 GLN A O 1
ATOM 2050 N N . ALA A 1 262 ? -0.774 2.276 -12.988 1.00 96.75 262 ALA A N 1
ATOM 2051 C CA . ALA A 1 262 ? -0.972 1.329 -14.073 1.00 96.75 262 ALA A CA 1
ATOM 2052 C C . ALA A 1 262 ? -1.951 1.837 -15.135 1.00 96.75 262 ALA A C 1
ATOM 2054 O O . ALA A 1 262 ? -1.685 1.671 -16.321 1.00 96.75 262 ALA A O 1
ATOM 2055 N N . ASN A 1 263 ? -3.049 2.484 -14.736 1.00 94.81 263 ASN A N 1
ATOM 2056 C CA . ASN A 1 263 ? -4.006 3.081 -15.667 1.00 94.81 263 ASN A CA 1
ATOM 2057 C C . ASN A 1 263 ? -3.334 4.136 -16.554 1.00 94.81 263 ASN A C 1
ATOM 2059 O O . ASN A 1 263 ? -3.528 4.132 -17.770 1.00 94.81 263 ASN A O 1
ATOM 2063 N N . VAL A 1 264 ? -2.504 5.002 -15.966 1.00 93.94 264 VAL A N 1
ATOM 2064 C CA . VAL A 1 264 ? -1.730 6.003 -16.714 1.00 93.94 264 VAL A CA 1
ATOM 2065 C C . VAL A 1 264 ? -0.710 5.326 -17.632 1.00 93.94 264 VAL A C 1
ATOM 2067 O O . VAL A 1 264 ? -0.704 5.586 -18.834 1.00 93.94 264 VAL A O 1
ATOM 2070 N N . ALA A 1 265 ? 0.101 4.406 -17.100 1.00 94.88 265 ALA A N 1
ATOM 2071 C CA . ALA A 1 265 ? 1.127 3.710 -17.874 1.00 94.88 265 ALA A CA 1
ATOM 2072 C C . ALA A 1 265 ? 0.535 2.920 -19.053 1.00 94.88 265 ALA A C 1
ATOM 2074 O O . ALA A 1 265 ? 1.077 2.961 -20.154 1.00 94.88 265 ALA A O 1
ATOM 2075 N N . ALA A 1 266 ? -0.599 2.242 -18.858 1.00 94.88 266 ALA A N 1
ATOM 2076 C CA . ALA A 1 266 ? -1.279 1.492 -19.910 1.00 94.88 266 ALA A CA 1
ATOM 2077 C C . ALA A 1 266 ? -1.808 2.398 -21.030 1.00 94.88 266 ALA A C 1
ATOM 2079 O O . ALA A 1 266 ? -1.715 2.031 -22.200 1.00 94.88 266 ALA A O 1
ATOM 2080 N N . ARG A 1 267 ? -2.335 3.583 -20.691 1.00 92.94 267 ARG A N 1
ATOM 2081 C CA . ARG A 1 267 ? -2.800 4.569 -21.680 1.00 92.94 267 ARG A CA 1
ATOM 2082 C C . ARG A 1 267 ? -1.647 5.219 -22.442 1.00 92.94 267 ARG A C 1
ATOM 2084 O O . ARG A 1 267 ? -1.787 5.480 -23.632 1.00 92.94 267 ARG A O 1
ATOM 2091 N N . ALA A 1 268 ? -0.527 5.479 -21.770 1.00 92.75 268 ALA A N 1
ATOM 2092 C CA . ALA A 1 268 ? 0.633 6.136 -22.367 1.00 92.75 268 ALA A CA 1
ATOM 2093 C C . ALA A 1 268 ? 1.496 5.187 -23.220 1.00 92.75 268 ALA A C 1
ATOM 2095 O O . ALA A 1 268 ? 2.102 5.620 -24.199 1.00 92.75 268 ALA A O 1
ATOM 2096 N N . LEU A 1 269 ? 1.520 3.887 -22.898 1.00 94.81 269 LEU A N 1
ATOM 2097 C CA . LEU A 1 269 ? 2.381 2.892 -23.546 1.00 94.81 269 LEU A CA 1
ATOM 2098 C C . LEU A 1 269 ? 2.268 2.843 -25.088 1.00 94.81 269 LEU A C 1
ATOM 2100 O O . LEU A 1 269 ? 3.318 2.817 -25.731 1.00 94.81 269 LEU A O 1
ATOM 2104 N N . PRO A 1 270 ? 1.074 2.868 -25.723 1.00 94.50 270 PRO A N 1
ATOM 2105 C CA . PRO A 1 270 ? 0.967 2.887 -27.187 1.00 94.50 270 PRO A CA 1
ATOM 2106 C C . PRO A 1 270 ? 1.560 4.143 -27.843 1.00 94.50 270 PRO A C 1
ATOM 2108 O O . PRO A 1 270 ? 1.903 4.107 -29.021 1.00 94.50 270 PRO A O 1
ATOM 2111 N N . GLY A 1 271 ? 1.662 5.247 -27.094 1.00 93.94 271 GLY A N 1
ATOM 2112 C CA . GLY A 1 271 ? 2.227 6.522 -27.538 1.00 93.94 271 GLY A CA 1
ATOM 2113 C C . GLY A 1 271 ? 3.690 6.736 -27.139 1.00 93.94 271 GLY A C 1
ATOM 2114 O O . GLY A 1 271 ? 4.196 7.844 -27.311 1.00 93.94 271 GLY A O 1
ATOM 2115 N N . ALA A 1 272 ? 4.368 5.721 -26.592 1.00 93.88 272 ALA A N 1
ATOM 2116 C CA . ALA A 1 272 ? 5.763 5.827 -26.170 1.00 93.88 272 ALA A CA 1
ATOM 2117 C C . ALA A 1 272 ? 6.679 6.220 -27.345 1.00 93.88 272 ALA A C 1
ATOM 2119 O O . ALA A 1 272 ? 6.705 5.554 -28.380 1.00 93.88 272 ALA A O 1
ATOM 2120 N N . THR A 1 273 ? 7.451 7.299 -27.171 1.00 93.19 273 THR A N 1
ATOM 2121 C CA . THR A 1 273 ? 8.294 7.861 -28.245 1.00 93.19 273 THR A CA 1
ATOM 2122 C C . THR A 1 273 ? 9.715 7.310 -28.267 1.00 93.19 273 THR A C 1
ATOM 2124 O O . THR A 1 273 ? 10.402 7.409 -29.283 1.00 93.19 273 THR A O 1
ATOM 2127 N N . SER A 1 274 ? 10.155 6.703 -27.164 1.00 95.62 274 SER A N 1
ATOM 2128 C CA . SER A 1 274 ? 11.475 6.096 -27.020 1.00 95.62 274 SER A CA 1
ATOM 2129 C C . SER A 1 274 ? 11.393 4.713 -26.372 1.00 95.62 274 SER A C 1
ATOM 2131 O O . SER A 1 274 ? 10.426 4.383 -25.680 1.00 95.62 274 SER A O 1
ATOM 2133 N N . GLU A 1 275 ? 12.436 3.901 -26.558 1.00 95.75 275 GLU A N 1
ATOM 2134 C CA . GLU A 1 275 ? 12.565 2.611 -25.869 1.00 95.75 275 GLU A CA 1
ATOM 2135 C C . GLU A 1 275 ? 12.581 2.795 -24.346 1.00 95.75 275 GLU A C 1
ATOM 2137 O O . GLU A 1 275 ? 11.906 2.063 -23.628 1.00 95.75 275 GLU A O 1
ATOM 2142 N N . ALA A 1 276 ? 13.233 3.855 -23.862 1.00 93.94 276 ALA A N 1
ATOM 2143 C CA . ALA A 1 276 ? 13.238 4.201 -22.448 1.00 93.94 276 ALA A CA 1
ATOM 2144 C C . ALA A 1 276 ? 11.827 4.504 -21.906 1.00 93.94 276 ALA A C 1
ATOM 2146 O O . ALA A 1 276 ? 11.542 4.155 -20.762 1.00 93.94 276 ALA A O 1
ATOM 2147 N N . ASP A 1 277 ? 10.948 5.155 -22.681 1.00 93.19 277 ASP A N 1
ATOM 2148 C CA . ASP A 1 277 ? 9.530 5.370 -22.321 1.00 93.19 277 ASP A CA 1
ATOM 2149 C C . ASP A 1 277 ? 8.767 4.068 -22.239 1.00 93.19 277 ASP A C 1
ATOM 2151 O O . ASP A 1 277 ? 8.084 3.795 -21.248 1.00 93.19 277 ASP A O 1
ATOM 2155 N N . ARG A 1 278 ? 8.945 3.230 -23.254 1.00 96.75 278 ARG A N 1
ATOM 2156 C CA . ARG A 1 278 ? 8.314 1.921 -23.301 1.00 96.75 278 ARG A CA 1
ATOM 2157 C C . ARG A 1 278 ? 8.711 1.075 -22.090 1.00 96.75 278 ARG A C 1
ATOM 2159 O O . ARG A 1 278 ? 7.837 0.541 -21.412 1.00 96.75 278 ARG A O 1
ATOM 2166 N N . ASP A 1 279 ? 10.002 0.998 -21.784 1.00 96.69 279 ASP A N 1
ATOM 2167 C CA . ASP A 1 279 ? 10.534 0.200 -20.678 1.00 96.69 279 ASP A CA 1
ATOM 2168 C C . ASP A 1 279 ? 10.087 0.730 -19.311 1.00 96.69 279 ASP A C 1
ATOM 2170 O O . ASP A 1 279 ? 9.790 -0.056 -18.410 1.00 96.69 279 ASP A O 1
ATOM 2174 N N . PHE A 1 280 ? 9.968 2.052 -19.156 1.00 96.00 280 PHE A N 1
ATOM 2175 C CA . PHE A 1 280 ? 9.434 2.660 -17.939 1.00 96.00 280 PHE A CA 1
ATOM 2176 C C . PHE A 1 280 ? 7.970 2.268 -17.703 1.00 96.00 280 PHE A C 1
ATOM 2178 O O . PHE A 1 280 ? 7.637 1.763 -16.626 1.00 96.00 280 PHE A O 1
ATOM 2185 N N . TYR A 1 281 ? 7.103 2.426 -18.709 1.00 96.44 281 TYR A N 1
ATOM 2186 C CA . TYR A 1 281 ? 5.689 2.056 -18.592 1.00 96.44 281 TYR A CA 1
ATOM 2187 C C . TYR A 1 281 ? 5.504 0.547 -18.390 1.00 96.44 281 TYR A C 1
ATOM 2189 O O . TYR A 1 281 ? 4.718 0.132 -17.536 1.00 96.44 281 TYR A O 1
ATOM 2197 N N . LEU A 1 282 ? 6.272 -0.288 -19.097 1.00 97.19 282 LEU A N 1
ATOM 2198 C CA . LEU A 1 282 ? 6.283 -1.737 -18.873 1.00 97.19 282 LEU A CA 1
ATOM 2199 C C . LEU A 1 282 ? 6.748 -2.085 -17.452 1.00 97.19 282 LEU A C 1
ATOM 2201 O O . LEU A 1 282 ? 6.144 -2.936 -16.800 1.00 97.19 282 LEU A O 1
ATOM 2205 N N . GLY A 1 283 ? 7.765 -1.392 -16.936 1.00 97.50 283 GLY A N 1
ATOM 2206 C CA . GLY A 1 283 ? 8.237 -1.540 -15.562 1.00 97.50 283 GLY A CA 1
ATOM 2207 C C . GLY A 1 283 ? 7.169 -1.190 -14.521 1.00 97.50 283 GLY A C 1
ATOM 2208 O O . GLY A 1 283 ? 7.041 -1.901 -13.522 1.00 97.50 283 GLY A O 1
ATOM 2209 N N . LYS A 1 284 ? 6.366 -0.143 -14.763 1.00 97.50 284 LYS A N 1
ATOM 2210 C CA . LYS A 1 284 ? 5.216 0.226 -13.918 1.00 97.50 284 LYS A CA 1
ATOM 2211 C C . LYS A 1 284 ? 4.133 -0.845 -13.920 1.00 97.50 284 LYS A C 1
ATOM 2213 O O . LYS A 1 284 ? 3.698 -1.276 -12.854 1.00 97.50 284 LYS A O 1
ATOM 2218 N N . LEU A 1 285 ? 3.743 -1.323 -15.101 1.00 97.56 285 LEU A N 1
ATOM 2219 C CA . LEU A 1 285 ? 2.746 -2.387 -15.237 1.00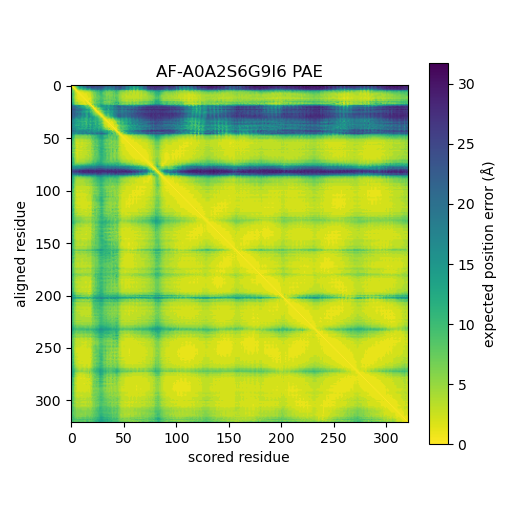 97.56 285 LEU A CA 1
ATOM 2220 C C . LEU A 1 285 ? 3.218 -3.695 -14.591 1.00 97.56 285 LEU A C 1
ATOM 2222 O O . LEU A 1 285 ? 2.431 -4.381 -13.941 1.00 97.56 285 LEU A O 1
ATOM 2226 N N . GLN A 1 286 ? 4.504 -4.028 -14.711 1.00 98.00 286 GLN A N 1
ATOM 2227 C CA . GLN A 1 286 ? 5.072 -5.228 -14.102 1.00 98.00 286 GLN A CA 1
ATOM 2228 C C . GLN A 1 286 ? 5.118 -5.138 -12.569 1.00 98.00 286 GLN A C 1
ATOM 2230 O O . GLN A 1 286 ? 4.828 -6.127 -11.894 1.00 98.00 286 GLN A O 1
ATOM 2235 N N . ALA A 1 287 ? 5.446 -3.970 -12.010 1.00 98.31 287 ALA A N 1
ATOM 2236 C CA . ALA A 1 287 ? 5.414 -3.747 -10.565 1.00 98.31 287 ALA A CA 1
ATOM 2237 C C . ALA A 1 287 ? 3.980 -3.800 -10.010 1.00 98.31 287 ALA A C 1
ATOM 2239 O O . ALA A 1 287 ? 3.743 -4.482 -9.012 1.00 98.31 287 ALA A O 1
ATOM 2240 N N . ALA A 1 288 ? 3.011 -3.186 -10.703 1.00 98.25 288 ALA A N 1
ATOM 2241 C CA . ALA A 1 288 ? 1.593 -3.300 -10.362 1.00 98.25 288 ALA A CA 1
ATOM 2242 C C . ALA A 1 288 ? 1.129 -4.765 -10.388 1.00 98.25 288 ALA A C 1
ATOM 2244 O O . ALA A 1 288 ? 0.539 -5.248 -9.422 1.00 98.25 288 ALA A O 1
ATOM 2245 N N . ARG A 1 289 ? 1.477 -5.511 -11.446 1.00 98.00 289 ARG A N 1
ATOM 2246 C CA . ARG A 1 289 ? 1.177 -6.945 -11.560 1.00 98.00 289 ARG A CA 1
ATOM 2247 C C . ARG A 1 289 ? 1.725 -7.735 -10.380 1.00 98.00 289 ARG A C 1
ATOM 2249 O O . ARG A 1 289 ? 1.007 -8.554 -9.813 1.00 98.00 289 ARG A O 1
ATOM 2256 N N . TYR A 1 290 ? 2.988 -7.503 -10.022 1.00 98.50 290 TYR A N 1
ATOM 2257 C CA . TYR A 1 290 ? 3.600 -8.139 -8.861 1.00 98.50 290 TYR A CA 1
ATOM 2258 C C . TYR A 1 290 ? 2.797 -7.826 -7.593 1.00 98.50 290 TYR A C 1
ATOM 2260 O O . TYR A 1 290 ? 2.396 -8.757 -6.899 1.00 98.50 290 TYR A O 1
ATOM 2268 N N . PHE A 1 291 ? 2.468 -6.556 -7.339 1.00 98.62 291 PHE A N 1
ATOM 2269 C CA . PHE A 1 291 ? 1.708 -6.166 -6.151 1.00 98.62 291 PHE A CA 1
ATOM 2270 C C . PHE A 1 291 ? 0.341 -6.865 -6.081 1.00 98.62 291 PHE A C 1
ATOM 2272 O O . PHE A 1 291 ? 0.002 -7.467 -5.064 1.00 98.62 291 PHE A O 1
ATOM 2279 N N . PHE A 1 292 ? -0.424 -6.863 -7.173 1.00 98.25 292 PHE A N 1
ATOM 2280 C CA . PHE A 1 292 ? -1.744 -7.499 -7.215 1.00 98.25 292 PHE A CA 1
ATOM 2281 C C . PHE A 1 292 ? -1.701 -9.026 -7.097 1.00 98.25 292 PHE A C 1
ATOM 2283 O O . PHE A 1 292 ? -2.651 -9.617 -6.590 1.00 98.25 292 PHE A O 1
ATOM 2290 N N . HIS A 1 293 ? -0.630 -9.672 -7.564 1.00 97.31 293 HIS A N 1
ATOM 2291 C CA . HIS A 1 293 ? -0.531 -11.135 -7.583 1.00 97.31 293 HIS A CA 1
ATOM 2292 C C . HIS A 1 293 ? 0.174 -11.715 -6.349 1.00 97.31 293 HIS A C 1
ATOM 2294 O O . HIS A 1 293 ? -0.102 -12.853 -5.984 1.00 97.31 293 HIS A O 1
ATOM 2300 N N . TRP A 1 294 ? 1.096 -10.971 -5.735 1.00 97.81 294 TRP A N 1
ATOM 2301 C CA . TRP A 1 294 ? 1.952 -11.465 -4.650 1.00 97.81 294 TRP A CA 1
ATOM 2302 C C . TRP A 1 294 ? 1.681 -10.781 -3.318 1.00 97.81 294 TRP A C 1
ATOM 2304 O O . TRP A 1 294 ? 1.726 -11.443 -2.289 1.00 97.81 294 TRP A O 1
ATOM 2314 N N . GLU A 1 295 ? 1.393 -9.481 -3.329 1.00 97.94 295 GLU A N 1
ATOM 2315 C CA . GLU A 1 295 ? 1.349 -8.673 -2.108 1.00 97.94 295 GLU A CA 1
ATOM 2316 C C . GLU A 1 295 ? -0.085 -8.511 -1.598 1.00 97.94 295 GLU A C 1
ATOM 2318 O O . GLU A 1 295 ? -0.374 -8.851 -0.451 1.00 97.94 295 GLU A O 1
ATOM 2323 N N . LEU A 1 296 ? -1.020 -8.071 -2.448 1.00 98.25 296 LEU A N 1
ATOM 2324 C CA . LEU A 1 296 ? -2.422 -7.881 -2.061 1.00 98.25 296 LEU A CA 1
ATOM 2325 C C . LEU A 1 296 ? -3.073 -9.159 -1.493 1.00 98.25 296 LEU A C 1
ATOM 2327 O O . LEU A 1 296 ? -3.721 -9.051 -0.455 1.00 98.25 296 LEU A O 1
ATOM 2331 N N . PRO A 1 297 ? -2.884 -10.369 -2.066 1.00 98.12 297 PRO A N 1
ATOM 2332 C CA . PRO A 1 297 ? -3.511 -11.583 -1.534 1.00 98.12 297 PRO A CA 1
ATOM 2333 C C . PRO A 1 297 ? -3.078 -11.950 -0.108 1.00 98.12 297 PRO A C 1
ATOM 2335 O O . PRO A 1 297 ? -3.790 -12.686 0.574 1.00 98.12 297 PRO A O 1
ATOM 2338 N N . THR A 1 298 ? -1.943 -11.430 0.377 1.00 97.62 298 THR A N 1
ATOM 2339 C CA . THR A 1 298 ? -1.451 -11.723 1.735 1.00 97.62 298 THR A CA 1
ATOM 2340 C C . THR A 1 298 ? -2.407 -11.241 2.829 1.00 97.62 298 THR A C 1
ATOM 2342 O O . THR A 1 298 ? -2.451 -11.834 3.907 1.00 97.62 298 THR A O 1
ATOM 2345 N N . VAL A 1 299 ? -3.248 -10.237 2.547 1.00 98.19 299 VAL A N 1
ATOM 2346 C CA . VAL A 1 299 ? -4.234 -9.712 3.510 1.00 98.19 299 VAL A CA 1
ATOM 2347 C C . VAL A 1 299 ? -5.445 -10.627 3.713 1.00 98.19 299 VAL A C 1
ATOM 2349 O O . VAL A 1 299 ? -6.292 -10.352 4.563 1.00 98.19 299 VAL A O 1
ATOM 2352 N N . ALA A 1 300 ? -5.542 -11.740 2.977 1.00 97.94 300 ALA A N 1
ATOM 2353 C CA . ALA A 1 300 ? -6.574 -12.746 3.212 1.00 97.94 300 ALA A CA 1
ATOM 2354 C C . ALA A 1 300 ? -6.489 -13.324 4.636 1.00 97.94 300 ALA A C 1
ATOM 2356 O O . ALA A 1 300 ? -7.520 -13.541 5.273 1.00 97.94 300 ALA A O 1
ATOM 2357 N N . GLN A 1 301 ? -5.272 -13.508 5.163 1.00 97.62 301 GLN A N 1
ATOM 2358 C CA . GLN A 1 301 ? -5.065 -13.914 6.554 1.00 97.62 301 GLN A CA 1
ATOM 2359 C C . GLN A 1 301 ? -5.540 -12.826 7.528 1.00 97.62 301 GLN A C 1
ATOM 2361 O O . GLN A 1 301 ? -6.248 -13.133 8.487 1.00 97.62 301 GLN A O 1
ATOM 2366 N N . ASP A 1 302 ? -5.208 -11.559 7.259 1.00 98.19 302 ASP A N 1
ATOM 2367 C CA . ASP A 1 302 ? -5.627 -10.423 8.087 1.00 98.19 302 ASP A CA 1
ATOM 2368 C C . ASP A 1 302 ? -7.162 -10.343 8.181 1.00 98.19 302 ASP A C 1
ATOM 2370 O O . ASP A 1 302 ? -7.714 -10.166 9.266 1.00 98.19 302 ASP A O 1
ATOM 2374 N N . LEU A 1 303 ? -7.873 -10.565 7.069 1.00 98.31 303 LEU A N 1
ATOM 2375 C CA . LEU A 1 303 ? -9.339 -10.623 7.042 1.00 98.31 303 LEU A CA 1
ATOM 2376 C C . LEU A 1 303 ? -9.916 -11.742 7.919 1.00 98.31 303 LEU A C 1
ATOM 2378 O O . LEU A 1 303 ? -10.950 -11.532 8.556 1.00 98.31 303 LEU A O 1
ATOM 2382 N N . VAL A 1 304 ? -9.283 -12.918 7.949 1.00 97.94 304 VAL A N 1
ATOM 2383 C CA . VAL A 1 304 ? -9.714 -14.037 8.805 1.00 97.94 304 VAL A CA 1
ATOM 2384 C C . VAL A 1 304 ? -9.554 -13.670 10.279 1.00 97.94 304 VAL A C 1
ATOM 2386 O O . VAL A 1 304 ? -10.516 -13.792 11.036 1.00 97.94 304 VAL A O 1
ATOM 2389 N N . LEU A 1 305 ? -8.381 -13.163 10.667 1.00 97.81 305 LEU A N 1
ATOM 2390 C CA . LEU A 1 305 ? -8.080 -12.786 12.053 1.00 97.81 305 LEU A CA 1
ATOM 2391 C C . LEU A 1 305 ? -9.016 -11.681 12.557 1.00 97.81 305 LEU A C 1
ATOM 2393 O O . LEU A 1 305 ? -9.589 -11.788 13.640 1.00 97.81 305 LEU A O 1
ATOM 2397 N N . LEU A 1 306 ? -9.254 -10.655 11.736 1.00 97.94 306 LEU A N 1
ATOM 2398 C CA . LEU A 1 306 ? -10.154 -9.555 12.081 1.00 97.94 306 LEU A CA 1
ATOM 2399 C C . LEU A 1 306 ? -11.619 -9.996 12.170 1.00 97.94 306 LEU A C 1
ATOM 2401 O O . LEU A 1 306 ? -12.344 -9.535 13.048 1.00 97.94 306 LEU A O 1
ATOM 2405 N N . ARG A 1 307 ? -12.077 -10.887 11.280 1.00 96.75 307 ARG A N 1
ATOM 2406 C CA . ARG A 1 307 ? -13.453 -11.411 11.317 1.00 96.75 307 ARG A CA 1
ATOM 2407 C C . ARG A 1 307 ? -13.705 -12.240 12.571 1.00 96.75 307 ARG A C 1
ATOM 2409 O O . ARG A 1 307 ? -14.780 -12.137 13.156 1.00 96.75 307 ARG A O 1
ATOM 2416 N N . ASN A 1 308 ? -12.720 -13.043 12.957 1.00 95.75 308 ASN A N 1
ATOM 2417 C CA . ASN A 1 308 ? -12.798 -13.878 14.147 1.00 95.75 308 ASN A CA 1
ATOM 2418 C C . ASN A 1 308 ? -12.565 -13.083 15.437 1.00 95.75 308 ASN A C 1
ATOM 2420 O O . ASN A 1 308 ? -12.871 -13.604 16.502 1.00 95.75 308 ASN A O 1
ATOM 2424 N N . GLN A 1 309 ? -12.063 -11.842 15.340 1.00 95.31 309 GLN A N 1
ATOM 2425 C CA . GLN A 1 309 ? -11.607 -11.053 16.488 1.00 95.31 309 GLN A CA 1
ATOM 2426 C C . GLN A 1 309 ? -10.667 -11.886 17.368 1.00 95.31 309 GLN A C 1
ATOM 2428 O O . GLN A 1 309 ? -10.883 -12.016 18.573 1.00 95.31 309 GLN A O 1
ATOM 2433 N N . ASP A 1 310 ? -9.675 -12.494 16.707 1.00 96.50 310 ASP A N 1
ATOM 2434 C CA . ASP A 1 310 ? -8.777 -13.488 17.291 1.00 96.50 310 ASP A CA 1
ATOM 2435 C C . ASP A 1 310 ? -8.112 -12.952 18.563 1.00 96.50 310 ASP A C 1
ATOM 2437 O O . ASP A 1 310 ? -7.555 -11.851 18.574 1.00 96.50 310 ASP A O 1
ATOM 2441 N N . ASP A 1 311 ? -8.207 -13.715 19.645 1.00 96.19 311 ASP A N 1
ATOM 2442 C CA . ASP A 1 311 ? -7.724 -13.324 20.961 1.00 96.19 311 ASP A CA 1
ATOM 2443 C C . ASP A 1 311 ? -6.401 -13.999 21.327 1.00 96.19 311 ASP A C 1
ATOM 2445 O O . ASP A 1 311 ? -5.896 -13.743 22.415 1.00 96.19 311 ASP A O 1
ATOM 2449 N N . THR A 1 312 ? -5.775 -14.778 20.434 1.00 96.12 312 THR A N 1
ATOM 2450 C CA . THR A 1 312 ? -4.549 -15.540 20.738 1.00 96.12 312 THR A CA 1
ATOM 2451 C C . THR A 1 312 ? -3.457 -14.644 21.327 1.00 96.12 312 THR A C 1
ATOM 2453 O O . THR A 1 312 ? -2.861 -14.961 22.355 1.00 96.12 312 THR A O 1
ATOM 2456 N N . CYS A 1 313 ? -3.218 -13.485 20.703 1.00 94.88 313 CYS A N 1
ATOM 2457 C CA . CYS A 1 313 ? -2.224 -12.514 21.166 1.00 94.88 313 CYS A CA 1
ATOM 2458 C C . CYS A 1 313 ? -2.670 -11.741 22.418 1.00 94.88 313 CYS A C 1
ATOM 2460 O O . CYS A 1 313 ? -1.819 -11.276 23.171 1.00 94.88 313 CYS A O 1
ATOM 2462 N N . LEU A 1 314 ? -3.979 -11.576 22.631 1.00 95.31 314 LEU A N 1
ATOM 2463 C CA . LEU A 1 314 ? -4.537 -10.880 23.795 1.00 95.31 314 LEU A CA 1
ATOM 2464 C C . LEU A 1 314 ? -4.544 -11.778 25.042 1.00 95.31 314 LEU A C 1
ATOM 2466 O O . LEU A 1 314 ? -4.293 -11.302 26.144 1.00 95.31 314 LEU A O 1
ATOM 2470 N N . ALA A 1 315 ? -4.817 -13.069 24.861 1.00 96.44 315 ALA A N 1
ATOM 2471 C CA . ALA A 1 315 ? -4.894 -14.078 25.910 1.00 96.44 315 ALA A CA 1
ATOM 2472 C C . ALA A 1 315 ? -3.513 -14.570 26.383 1.00 96.44 315 ALA A C 1
ATOM 2474 O O . ALA A 1 315 ? -3.424 -15.255 27.403 1.00 96.44 315 ALA A O 1
ATOM 2475 N N . MET A 1 316 ? -2.442 -14.234 25.657 1.00 97.31 316 MET A N 1
ATOM 2476 C CA . MET A 1 316 ? -1.069 -14.578 26.021 1.00 97.31 316 MET A CA 1
ATOM 2477 C C . MET A 1 316 ? -0.661 -13.896 27.334 1.00 97.31 316 MET A C 1
ATOM 2479 O O . MET A 1 316 ? -0.638 -12.667 27.428 1.00 97.31 316 MET A O 1
ATOM 2483 N N . GLN A 1 317 ? -0.302 -14.691 28.344 1.00 96.94 317 GLN A N 1
ATOM 2484 C CA . GLN A 1 317 ? 0.184 -14.169 29.622 1.00 96.94 317 GLN A 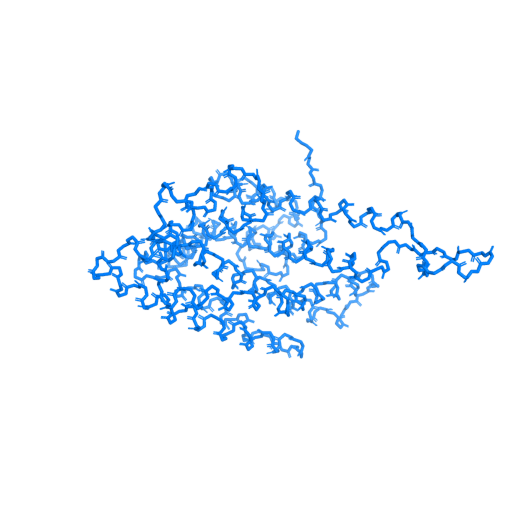CA 1
ATOM 2485 C C . GLN A 1 317 ? 1.685 -13.850 29.548 1.00 96.94 317 GLN A C 1
ATOM 2487 O O . GLN A 1 317 ? 2.427 -14.596 28.903 1.00 96.94 317 GLN A O 1
ATOM 2492 N N . PRO A 1 318 ? 2.163 -12.784 30.221 1.00 96.81 318 PRO A N 1
ATOM 2493 C CA . PRO A 1 318 ? 3.585 -12.441 30.247 1.00 96.81 318 PRO A CA 1
ATOM 2494 C C . PRO A 1 318 ? 4.493 -13.598 30.680 1.00 96.81 318 PRO A C 1
ATOM 2496 O O . PRO A 1 318 ? 5.590 -13.745 30.155 1.00 96.81 318 PRO A O 1
ATOM 2499 N N . GLU A 1 319 ? 4.027 -14.440 31.602 1.00 97.44 319 GLU A N 1
ATOM 2500 C CA . GLU A 1 319 ? 4.772 -15.570 32.161 1.00 97.44 319 GLU A CA 1
ATOM 2501 C C . GLU A 1 319 ? 4.878 -16.778 31.214 1.00 97.44 319 GLU A C 1
ATOM 2503 O O . GLU A 1 319 ? 5.552 -17.751 31.549 1.00 97.44 319 GLU A O 1
ATOM 2508 N N . TRP A 1 320 ? 4.193 -16.764 30.066 1.00 96.94 320 TRP A N 1
ATOM 2509 C CA . TRP A 1 320 ? 4.210 -17.865 29.096 1.00 96.94 320 TRP A CA 1
ATOM 2510 C C . TRP A 1 320 ? 5.249 -17.685 27.970 1.00 96.94 320 TRP A C 1
ATOM 2512 O O . TRP A 1 320 ? 5.405 -18.608 27.170 1.00 96.94 320 TRP A O 1
ATOM 2522 N N . PHE A 1 321 ? 5.924 -16.528 27.878 1.00 88.56 321 PHE A N 1
ATOM 2523 C CA . PHE A 1 321 ? 7.014 -16.259 26.918 1.00 88.56 321 PHE A CA 1
ATOM 2524 C C . PHE A 1 321 ? 8.347 -16.870 27.367 1.00 88.56 321 PHE A C 1
ATOM 2526 O O . PHE A 1 321 ? 9.075 -17.370 26.479 1.00 88.56 321 PHE A O 1
#

InterPro domains:
  IPR025878 Acetyl-CoA dehydrogenase-like C-terminal domain [PF12806] (202-317)
  IPR052166 Diverse substrate specificity acyl-CoA dehydrogenase [PTHR42803] (170-321)

Radius of gyration: 21.03 Å; Cα contacts (8 Å, |Δi|>4): 362; chains: 1; bounding box: 56×58×60 Å

Organism: NCBI:txid930118

Foldseek 3Di:
DPPLDQPPVLLCCLVVQLLVPQLCPVVVVVVDSVVSVVLLVVLCVPVLLVLLLVLLSVLRSVLVVLVVQQQPAWDFPDPDPPDPDTDIDGNCVDPVSVLVSLVSCLRNSLLVSLSSNLSSLSCQLVPPPDNVSVVLSVLQNLLCSLLSRQVSLVVDPPPVVSVVSNLVSLCCNLVPSCPPPNNSNVVSVVVLLVVLLVLADDDVLVVLSVLLVVLSVLLVVLSVVLVVCVVVVVSLLLSLLSSLNSLSVSLSSSLSSLSSLLSSLVVCLVVQPDPVSNVVSVSSNVSSVCSSPPPNVVSVVSSVCSNVSDCPSVPDDPVND

Nearest PDB structures (foldseek):
  6ksb-assembly1_B  TM=8.296E-01  e=1.418E-10  Mycolicibacterium smegmatis
  6ksb-assembly1_A  TM=8.301E-01  e=1.140E-10  Mycolicibacterium smegmatis
  6kri-assembly1_B  TM=8.022E-01  e=1.358E-10  Mycolicibacterium smegmatis
  6kri-assembly1_A  TM=8.071E-01  e=5.478E-10  Mycolicibacterium smegmatis
  6ijc-assembly1_B  TM=7.553E-01  e=1.571E-08  Roseovarius nubinhibens ISM

Mean predicted aligned error: 6.11 Å